Protein AF-A0A433DFW2-F1 (afdb_monomer_lite)

Foldseek 3Di:
DVCCCCVVVVDPDDDDDDPQLVVCVVVVDDLQDWDWTWAADAQWIKIWTHHSNDTPVVPIDIGRDHLQNQLVVQLVVVCVVCVPDPDRDDSVNSSCCCVPQDDDDPDPVVVVVLCVDPVSVVVNDDDDDDDDDDPPPPPPDPVVVVVVVVVVVVVVVVVVVVVVVVLVVVLVVLVVVLVVLVVLVVCVVVDDPVVNCVVCVVVPHNDPVRSVVVNVVSVVVSVVSVCVVVVNDPPPPPPPDDDDDDDDDDDDDDDDDDDDPPPCDDDDDLVLCPDDPVVDDPVSVVVNVVSVVVVVVVVVVVVVVVVVVVVVVVVVD

Secondary structure (DSSP, 8-state):
-HHIIIIIH--S------HHHHHHHHTT--TT--EEEEEE-SS-EEEEEEETTEE-GGG-EEES-SHHHHHHHHHHHHHHH-TT-SSPPPHHHHHHHHHHH----SSHHHHHHHTTSHHHHHHH----PPPP---------HHHHHHHHHHHHHHHHHHHHHHHHHHHHHHHHHHHHHHHHHHHHHHTTTS-HHHHHHHHHHTT-SSHHHHHHHHHHHHHHHHHHHHHHTT--------------PPPP----------------PPPP-GGGSS-GGGS-HHHHHHHHHHHHHHHHHHHHHHHHHHHHHHHHHHT-

Radius of gyration: 42.74 Å; chains: 1; bounding box: 68×65×123 Å

Structure (mmCIF, N/CA/C/O backbone):
data_AF-A0A433DFW2-F1
#
_entry.id   AF-A0A433DFW2-F1
#
loop_
_atom_site.group_PDB
_atom_site.id
_atom_site.type_symbol
_atom_site.label_atom_id
_atom_site.label_alt_id
_atom_site.label_comp_id
_atom_site.label_asym_id
_atom_site.label_entity_id
_atom_site.label_seq_id
_atom_site.pdbx_PDB_ins_code
_atom_site.Cartn_x
_atom_site.Cartn_y
_atom_site.Cartn_z
_atom_site.occupancy
_atom_site.B_iso_or_equiv
_atom_site.auth_seq_id
_atom_site.auth_comp_id
_atom_site.auth_asym_id
_atom_site.auth_atom_id
_atom_site.pdbx_PDB_model_num
ATOM 1 N N . MET A 1 1 ? -5.916 -15.017 -29.186 1.00 90.69 1 MET A N 1
ATOM 2 C CA . MET A 1 1 ? -5.936 -13.571 -29.514 1.00 90.69 1 MET A CA 1
ATOM 3 C C . MET A 1 1 ? -6.057 -13.352 -31.017 1.00 90.69 1 MET A C 1
ATOM 5 O O . MET A 1 1 ? -6.942 -12.610 -31.406 1.00 90.69 1 MET A O 1
ATOM 9 N N . SER A 1 2 ? -5.258 -14.022 -31.857 1.00 95.00 2 SER A N 1
ATOM 10 C CA . SER A 1 2 ? -5.359 -13.908 -33.325 1.00 95.00 2 SER A CA 1
ATOM 11 C C . SER A 1 2 ? -6.737 -14.280 -33.886 1.00 95.00 2 SER A C 1
ATOM 13 O O . SER A 1 2 ? -7.267 -13.534 -34.694 1.00 95.00 2 SER A O 1
ATOM 15 N N . GLU A 1 3 ? -7.338 -15.380 -33.421 1.00 95.69 3 GLU A N 1
ATOM 16 C CA . GLU A 1 3 ? -8.687 -15.825 -33.823 1.00 95.69 3 GLU A CA 1
ATOM 17 C C . GLU A 1 3 ? -9.740 -14.729 -33.621 1.00 95.69 3 GLU A C 1
ATOM 19 O O . GLU A 1 3 ? -10.374 -14.303 -34.577 1.00 95.69 3 GLU A O 1
ATOM 24 N N . LEU A 1 4 ? -9.834 -14.174 -32.406 1.00 96.81 4 LEU A N 1
ATOM 25 C CA . LEU A 1 4 ? -10.743 -13.065 -32.099 1.00 96.81 4 LEU A CA 1
ATOM 26 C C . LEU A 1 4 ? -10.532 -11.858 -33.027 1.00 96.81 4 LEU A C 1
ATOM 28 O O . LEU A 1 4 ? -11.499 -11.221 -33.429 1.00 96.81 4 LEU A O 1
ATOM 32 N N . LEU A 1 5 ? -9.281 -11.531 -33.363 1.00 97.12 5 LEU A N 1
ATOM 33 C CA . LEU A 1 5 ? -8.970 -10.407 -34.248 1.00 97.12 5 LEU A CA 1
ATOM 34 C C . LEU A 1 5 ? -9.428 -10.670 -35.689 1.00 97.12 5 LEU A C 1
ATOM 36 O O . LEU A 1 5 ? -10.034 -9.794 -36.302 1.00 97.12 5 LEU A O 1
ATOM 40 N N . PHE A 1 6 ? -9.171 -11.859 -36.229 1.00 97.69 6 PHE A N 1
ATOM 41 C CA . PHE A 1 6 ? -9.551 -12.191 -37.602 1.00 97.69 6 PHE A CA 1
ATOM 42 C C . PHE A 1 6 ? -11.047 -12.482 -37.748 1.00 97.69 6 PHE A C 1
ATOM 44 O O . PHE A 1 6 ? -11.677 -11.946 -38.650 1.00 97.69 6 PHE A O 1
ATOM 51 N N . GLU A 1 7 ? -11.641 -13.274 -36.859 1.00 96.88 7 GLU A N 1
ATOM 52 C CA . GLU A 1 7 ? -13.052 -13.663 -36.961 1.00 96.88 7 GLU A CA 1
ATOM 53 C C . GLU A 1 7 ? -13.987 -12.599 -36.387 1.00 96.88 7 GLU A C 1
ATOM 55 O O . GLU A 1 7 ? -14.994 -12.253 -37.000 1.00 96.88 7 GLU A O 1
ATOM 60 N N . GLY A 1 8 ? -13.640 -12.042 -35.223 1.00 97.19 8 GLY A N 1
ATOM 61 C CA . GLY A 1 8 ? -14.459 -11.039 -34.546 1.00 97.19 8 GLY A CA 1
ATOM 62 C C . GLY A 1 8 ? -14.333 -9.644 -35.155 1.00 97.19 8 GLY A C 1
ATOM 63 O O . GLY A 1 8 ? -15.330 -8.935 -35.263 1.00 97.19 8 GLY A O 1
ATOM 64 N N . TYR A 1 9 ? -13.124 -9.248 -35.568 1.00 97.00 9 TYR A N 1
ATOM 65 C CA . TYR A 1 9 ? -12.850 -7.893 -36.069 1.00 97.00 9 TYR A CA 1
ATOM 66 C C . TYR A 1 9 ? -12.481 -7.824 -37.557 1.00 97.00 9 TYR A C 1
ATOM 68 O O . TYR A 1 9 ? -12.358 -6.719 -38.081 1.00 97.00 9 TYR A O 1
ATOM 76 N N . SER A 1 10 ? -12.331 -8.958 -38.257 1.00 96.38 10 SER A N 1
ATOM 77 C CA . SER A 1 10 ? -12.030 -8.995 -39.702 1.00 96.38 10 SER A CA 1
ATOM 78 C C . SER A 1 10 ? -10.803 -8.164 -40.107 1.00 96.38 10 SER A C 1
ATOM 80 O O . SER A 1 10 ? -10.795 -7.513 -41.153 1.00 96.38 10 SER A O 1
ATOM 82 N N . VAL A 1 11 ? -9.750 -8.158 -39.279 1.00 97.56 11 VAL A N 1
ATOM 83 C CA . VAL A 1 11 ? -8.516 -7.422 -39.603 1.00 97.56 11 VAL A CA 1
ATOM 84 C C . VAL A 1 11 ? -7.772 -8.064 -40.789 1.00 97.56 11 VAL A C 1
ATOM 86 O O . VAL A 1 11 ? -7.670 -9.286 -40.852 1.00 97.56 11 VAL A O 1
ATOM 89 N N . PRO A 1 12 ? -7.204 -7.276 -41.724 1.00 96.56 12 PRO A N 1
ATOM 90 C CA . PRO A 1 12 ? -6.568 -7.809 -42.935 1.00 96.56 12 PRO A CA 1
ATOM 91 C C . PRO A 1 12 ? -5.209 -8.480 -42.679 1.00 96.56 12 PRO A C 1
ATOM 93 O O . PRO A 1 12 ? -4.830 -9.413 -43.381 1.00 96.56 12 PRO A O 1
ATOM 96 N N . SER A 1 13 ? -4.458 -8.013 -41.681 1.00 96.44 13 SER A N 1
ATOM 97 C CA . SER A 1 13 ? -3.148 -8.558 -41.310 1.00 96.44 13 SER A CA 1
ATOM 98 C C . SER A 1 13 ? -2.801 -8.179 -39.875 1.00 96.44 13 SER A C 1
ATOM 100 O O . SER A 1 13 ? -3.178 -7.094 -39.430 1.00 96.44 13 SER A O 1
ATOM 102 N N . ILE A 1 14 ? -2.034 -9.023 -39.178 1.00 96.56 14 ILE A N 1
ATOM 103 C CA . ILE A 1 14 ? -1.531 -8.732 -37.827 1.00 96.56 14 ILE A CA 1
ATOM 104 C C . ILE A 1 14 ? -0.026 -8.982 -37.751 1.00 96.56 14 ILE A C 1
ATOM 106 O O . ILE A 1 14 ? 0.488 -9.890 -38.404 1.00 96.56 14 ILE A O 1
ATOM 110 N N . ALA A 1 15 ? 0.664 -8.214 -36.911 1.00 95.31 15 ALA A N 1
ATOM 111 C CA . ALA A 1 15 ? 2.064 -8.430 -36.571 1.00 95.31 15 ALA A CA 1
ATOM 112 C C . ALA A 1 15 ? 2.242 -8.349 -35.052 1.00 95.31 15 ALA A C 1
ATOM 114 O O . ALA A 1 15 ? 1.672 -7.476 -34.398 1.00 95.31 15 ALA A O 1
ATOM 115 N N . TYR A 1 16 ? 3.041 -9.261 -34.502 1.00 95.25 16 TYR A N 1
ATOM 116 C CA . TYR A 1 16 ? 3.439 -9.251 -33.098 1.00 95.25 16 TYR A CA 1
ATOM 117 C C . TYR A 1 16 ? 4.883 -8.797 -32.982 1.00 95.25 16 TYR A C 1
ATOM 119 O O . TYR A 1 16 ? 5.721 -9.144 -33.814 1.00 95.25 16 TYR A O 1
ATOM 127 N N . GLY A 1 17 ? 5.188 -8.075 -31.915 1.00 92.25 17 GLY A N 1
ATOM 128 C CA . GLY A 1 17 ? 6.560 -7.748 -31.587 1.00 92.25 17 GLY A CA 1
ATOM 129 C C . GLY A 1 17 ? 6.730 -7.486 -30.106 1.00 92.25 17 GLY A C 1
ATOM 130 O O . GLY A 1 17 ? 5.761 -7.331 -29.363 1.00 92.25 17 GLY A O 1
ATOM 131 N N . ILE A 1 18 ? 7.989 -7.495 -29.694 1.00 92.44 18 ILE A N 1
ATOM 132 C CA . ILE A 1 18 ? 8.389 -7.272 -28.312 1.00 92.44 18 ILE A CA 1
ATOM 133 C C . ILE A 1 18 ? 8.631 -5.773 -28.156 1.00 92.44 18 ILE A C 1
ATOM 135 O O . ILE A 1 18 ? 9.481 -5.200 -28.838 1.00 92.44 18 ILE A O 1
ATOM 139 N N . ASP A 1 19 ? 7.890 -5.157 -27.244 1.00 93.31 19 ASP A N 1
ATOM 140 C CA . ASP A 1 19 ? 7.969 -3.738 -26.889 1.00 93.31 19 ASP A CA 1
ATOM 141 C C . ASP A 1 19 ? 9.406 -3.263 -26.626 1.00 93.31 19 ASP A C 1
ATOM 143 O O . ASP A 1 19 ? 9.836 -2.248 -27.167 1.00 93.31 19 ASP A O 1
ATOM 147 N N . ALA A 1 20 ? 10.182 -4.038 -25.872 1.00 91.56 20 ALA A N 1
ATOM 148 C CA . ALA A 1 20 ? 11.566 -3.734 -25.540 1.00 91.56 20 ALA A CA 1
ATOM 149 C C . ALA A 1 20 ? 12.483 -3.689 -26.775 1.00 91.56 20 ALA A C 1
ATOM 151 O O . ALA A 1 20 ? 13.374 -2.844 -26.847 1.00 91.56 20 ALA A O 1
ATOM 152 N N . LEU A 1 21 ? 12.251 -4.560 -27.765 1.00 90.19 21 LEU A N 1
ATOM 153 C CA . LEU A 1 21 ? 13.005 -4.531 -29.021 1.00 90.19 21 LEU A CA 1
ATOM 154 C C . LEU A 1 21 ? 12.614 -3.308 -29.852 1.00 90.19 21 LEU A C 1
ATOM 156 O O . LEU A 1 21 ? 13.486 -2.634 -30.387 1.00 90.19 21 LEU A O 1
ATOM 160 N N . PHE A 1 22 ? 11.327 -2.962 -29.908 1.00 92.00 22 PHE A N 1
ATOM 161 C CA . PHE A 1 22 ? 10.898 -1.730 -30.571 1.00 92.00 22 PHE A CA 1
ATOM 162 C C . PHE A 1 22 ? 11.456 -0.479 -29.893 1.00 92.00 22 PHE A C 1
ATOM 164 O O . PHE A 1 22 ? 11.887 0.434 -30.590 1.00 92.00 22 PHE A O 1
ATOM 171 N N . SER A 1 23 ? 11.517 -0.448 -28.560 1.00 92.00 23 SER A N 1
ATOM 172 C CA . SER A 1 23 ? 12.130 0.656 -27.817 1.00 92.00 23 SER A CA 1
ATOM 173 C C . SER A 1 23 ? 13.623 0.794 -28.117 1.00 92.00 23 SER A C 1
ATOM 175 O O . SER A 1 23 ? 14.116 1.915 -28.177 1.00 92.00 23 SER A O 1
ATOM 177 N N . PHE A 1 24 ? 14.339 -0.314 -28.329 1.00 90.94 24 PHE A N 1
ATOM 178 C CA . PHE A 1 24 ? 15.749 -0.278 -28.715 1.00 90.94 24 PHE A CA 1
ATOM 179 C C . PHE A 1 24 ? 15.950 0.427 -30.060 1.00 90.94 24 PHE A C 1
ATOM 181 O O . PHE A 1 24 ? 16.731 1.372 -30.143 1.00 90.94 24 PHE A O 1
ATOM 188 N N . TYR A 1 25 ? 15.185 0.047 -31.087 1.00 89.75 25 TYR A N 1
ATOM 189 C CA . TYR A 1 25 ? 15.242 0.731 -32.385 1.00 89.75 25 TYR A CA 1
ATOM 190 C C . TYR A 1 25 ? 14.700 2.163 -32.320 1.00 89.75 25 TYR A C 1
ATOM 192 O O . TYR A 1 25 ? 15.241 3.058 -32.965 1.00 89.75 25 TYR A O 1
ATOM 200 N N . GLY A 1 26 ? 13.665 2.407 -31.510 1.00 90.81 26 GLY A N 1
ATOM 201 C CA . GLY A 1 26 ? 13.100 3.739 -31.282 1.00 90.81 26 GLY A CA 1
ATOM 202 C C . GLY A 1 26 ? 14.092 4.722 -30.653 1.00 90.81 26 GLY A C 1
ATOM 203 O O . GLY A 1 26 ? 14.000 5.919 -30.908 1.00 90.81 26 GLY A O 1
ATOM 204 N N . ASN A 1 27 ? 15.081 4.220 -29.908 1.00 90.06 27 ASN A N 1
ATOM 205 C CA . ASN A 1 27 ? 16.173 5.016 -29.342 1.00 90.06 27 ASN A CA 1
ATOM 206 C C . ASN A 1 27 ? 17.302 5.322 -30.350 1.00 90.06 27 ASN A C 1
ATOM 208 O O . ASN A 1 27 ? 18.313 5.909 -29.969 1.00 90.06 27 ASN A O 1
ATOM 212 N N . GLY A 1 28 ? 17.144 4.956 -31.627 1.00 85.25 28 GLY A N 1
ATOM 213 C CA . GLY A 1 28 ? 18.086 5.287 -32.700 1.00 85.25 28 GLY A CA 1
ATOM 214 C C . GLY A 1 28 ? 19.211 4.273 -32.914 1.00 85.25 28 GLY A C 1
ATOM 215 O O . GLY A 1 28 ? 20.135 4.559 -33.671 1.00 85.25 28 GLY A O 1
ATOM 216 N N . HIS A 1 29 ? 19.145 3.098 -32.282 1.00 84.12 29 HIS A N 1
ATOM 217 C CA . HIS A 1 29 ? 20.099 2.020 -32.539 1.00 84.12 29 HIS A CA 1
ATOM 218 C C . HIS A 1 29 ? 19.856 1.372 -33.904 1.00 84.12 29 HIS A C 1
ATOM 220 O O . HIS A 1 29 ? 18.715 1.130 -34.309 1.00 84.12 29 HIS A O 1
ATOM 226 N N . SER A 1 30 ? 20.945 1.086 -34.614 1.00 77.12 30 SER A N 1
ATOM 227 C CA . SER A 1 30 ? 20.912 0.4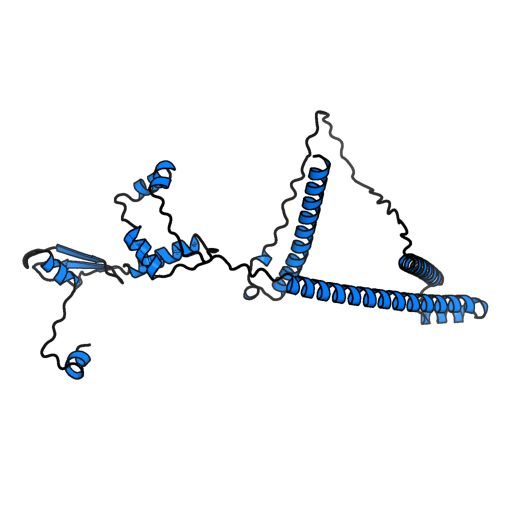36 -35.921 1.00 77.12 30 SER A CA 1
ATOM 228 C C . SER A 1 30 ? 20.775 -1.085 -35.788 1.00 77.12 30 SER A C 1
ATOM 230 O O . SER A 1 30 ? 20.965 -1.662 -34.716 1.00 77.12 30 SER A O 1
ATOM 232 N N . LEU A 1 31 ? 20.445 -1.766 -36.891 1.00 72.75 31 LEU A N 1
ATOM 233 C CA . LEU A 1 31 ? 20.413 -3.233 -36.919 1.00 72.75 31 LEU A CA 1
ATOM 234 C C . LEU A 1 31 ? 21.801 -3.873 -36.779 1.00 72.75 31 LEU A C 1
ATOM 236 O O . LEU A 1 31 ? 21.875 -5.074 -36.570 1.00 72.75 31 LEU A O 1
ATOM 240 N N . ASP A 1 32 ? 22.889 -3.119 -36.872 1.00 77.19 32 ASP A N 1
ATOM 241 C CA . ASP A 1 32 ? 24.232 -3.681 -36.722 1.00 77.19 32 ASP A CA 1
ATOM 242 C C . ASP A 1 32 ? 24.741 -3.567 -35.275 1.00 77.19 32 ASP A C 1
ATOM 244 O O . ASP A 1 32 ? 25.705 -4.233 -34.891 1.00 77.19 32 ASP A O 1
ATOM 248 N N . ASP A 1 33 ? 24.047 -2.786 -34.441 1.00 78.69 33 ASP A N 1
ATOM 249 C CA . ASP A 1 33 ? 24.423 -2.557 -33.053 1.00 78.69 33 ASP A CA 1
ATOM 250 C C . ASP A 1 33 ? 24.071 -3.759 -32.163 1.00 78.69 33 ASP A C 1
ATOM 252 O O . ASP A 1 33 ? 22.975 -4.333 -32.202 1.00 78.69 33 ASP A O 1
ATOM 256 N N . GLY A 1 34 ? 25.031 -4.137 -31.319 1.00 87.31 34 GLY A N 1
ATOM 257 C CA . GLY A 1 34 ? 24.823 -5.049 -30.200 1.00 87.31 34 GLY A CA 1
ATOM 258 C C . GLY A 1 34 ? 24.555 -4.276 -28.909 1.00 87.31 34 GLY A C 1
ATOM 259 O O . GLY A 1 34 ? 25.060 -3.172 -28.716 1.00 87.31 34 GLY A O 1
ATOM 260 N N . GLY A 1 35 ? 23.785 -4.861 -27.995 1.00 90.19 35 GLY A N 1
ATOM 261 C CA . GLY A 1 35 ? 23.467 -4.220 -26.723 1.00 90.19 35 GLY A CA 1
ATOM 262 C C . GLY A 1 35 ? 22.719 -5.128 -25.758 1.00 90.19 35 GLY A C 1
ATOM 263 O O . GLY A 1 35 ? 22.408 -6.274 -26.066 1.00 90.19 35 GLY A O 1
ATOM 264 N N . ILE A 1 36 ? 22.422 -4.617 -24.567 1.00 92.69 36 ILE A N 1
ATOM 265 C CA . ILE A 1 36 ? 21.549 -5.284 -23.597 1.00 92.69 36 ILE A CA 1
ATOM 266 C C . ILE A 1 36 ? 20.432 -4.310 -23.247 1.00 92.69 36 ILE A C 1
ATOM 268 O O . ILE A 1 36 ? 20.688 -3.226 -22.731 1.00 92.69 36 ILE A O 1
ATOM 272 N N . VAL A 1 37 ? 19.192 -4.707 -23.512 1.00 93.88 37 VAL A N 1
ATOM 273 C CA . VAL A 1 37 ? 18.004 -3.928 -23.165 1.00 93.88 37 VAL A CA 1
ATOM 274 C C . VAL A 1 37 ? 17.487 -4.387 -21.818 1.00 93.88 37 VAL A C 1
ATOM 276 O O . VAL A 1 37 ? 17.213 -5.569 -21.619 1.00 93.88 37 VAL A O 1
ATOM 279 N N . ILE A 1 38 ? 17.317 -3.444 -20.898 1.00 95.62 38 ILE A N 1
ATOM 280 C CA . ILE A 1 38 ? 16.674 -3.679 -19.609 1.00 95.62 38 ILE A CA 1
ATOM 281 C C . ILE A 1 38 ? 15.314 -2.985 -19.653 1.00 95.62 38 ILE A C 1
ATOM 283 O O . ILE A 1 38 ? 15.225 -1.767 -19.535 1.00 95.62 38 ILE A O 1
ATOM 287 N N . SER A 1 39 ? 14.254 -3.765 -19.851 1.00 95.44 39 SER A N 1
ATOM 288 C CA . SER A 1 39 ? 12.874 -3.279 -19.863 1.00 95.44 39 SER A CA 1
ATOM 289 C C . SER A 1 39 ? 12.231 -3.520 -18.501 1.00 95.44 39 SER A C 1
ATOM 291 O O . SER A 1 39 ? 11.861 -4.649 -18.166 1.00 95.44 39 SER A O 1
ATOM 293 N N . ALA A 1 40 ? 12.131 -2.464 -17.694 1.00 95.31 40 ALA A N 1
ATOM 294 C CA . ALA A 1 40 ? 11.456 -2.485 -16.400 1.00 95.31 40 ALA A CA 1
ATOM 295 C C . ALA A 1 40 ? 9.954 -2.228 -16.586 1.00 95.31 40 ALA A C 1
ATOM 297 O O . ALA A 1 40 ? 9.509 -1.088 -16.698 1.00 95.31 40 ALA A O 1
ATOM 298 N N . GLY A 1 41 ? 9.172 -3.307 -16.646 1.00 94.38 41 GLY A N 1
ATOM 299 C CA . GLY A 1 41 ? 7.726 -3.245 -16.836 1.00 94.38 41 GLY A CA 1
ATOM 300 C C . GLY A 1 41 ? 6.932 -3.170 -15.530 1.00 94.38 41 GLY A C 1
ATOM 301 O O . GLY A 1 41 ? 7.462 -3.243 -14.418 1.00 94.38 41 GLY A O 1
ATOM 302 N N . HIS A 1 42 ? 5.606 -3.093 -15.666 1.00 94.81 42 HIS A N 1
ATOM 303 C CA . HIS A 1 42 ? 4.702 -3.077 -14.514 1.00 94.81 42 HIS A CA 1
ATOM 304 C C . HIS A 1 42 ? 4.740 -4.399 -13.729 1.00 94.81 42 HIS A C 1
ATOM 306 O O . HIS A 1 42 ? 4.828 -4.384 -12.510 1.00 94.81 42 HIS A O 1
ATOM 312 N N . THR A 1 43 ? 4.741 -5.551 -14.404 1.00 95.25 43 THR A N 1
ATOM 313 C CA . THR A 1 43 ? 4.660 -6.866 -13.737 1.00 95.25 43 THR A CA 1
ATOM 314 C C . THR A 1 43 ? 6.009 -7.544 -13.508 1.00 95.25 43 THR A C 1
ATOM 316 O O . THR A 1 43 ? 6.119 -8.422 -12.653 1.00 95.25 43 THR A O 1
ATOM 319 N N . ALA A 1 44 ? 7.000 -7.235 -14.345 1.00 95.94 44 ALA A N 1
ATOM 320 C CA . ALA A 1 44 ? 8.305 -7.885 -14.369 1.00 95.94 44 ALA A CA 1
ATOM 321 C C . ALA A 1 44 ? 9.320 -7.026 -15.127 1.00 95.94 44 ALA A C 1
ATOM 323 O O . ALA A 1 44 ? 8.949 -6.237 -15.997 1.00 95.94 44 ALA A O 1
ATOM 324 N N . THR A 1 45 ? 10.597 -7.259 -14.844 1.00 97.25 45 THR A N 1
ATOM 325 C CA . THR A 1 45 ? 11.720 -6.633 -15.541 1.00 97.25 45 THR A CA 1
ATOM 326 C C . THR A 1 45 ? 12.397 -7.666 -16.434 1.00 97.25 45 THR A C 1
ATOM 328 O O . THR A 1 45 ? 12.721 -8.765 -15.982 1.00 97.25 45 THR A O 1
ATOM 331 N N . HIS A 1 46 ? 12.603 -7.334 -17.704 1.00 96.31 46 HIS A N 1
ATOM 332 C CA . HIS A 1 46 ? 13.217 -8.212 -18.697 1.00 96.31 46 HIS A CA 1
ATOM 333 C C . HIS A 1 46 ? 14.589 -7.674 -19.090 1.00 96.31 46 HIS A C 1
ATOM 335 O O . HIS A 1 46 ? 14.737 -6.489 -19.373 1.00 96.31 46 HIS A O 1
ATOM 341 N N . VAL A 1 47 ? 15.582 -8.554 -19.124 1.00 96.31 47 VAL A N 1
ATOM 342 C CA . VAL A 1 47 ? 16.932 -8.277 -19.611 1.00 96.31 47 VAL A CA 1
ATOM 343 C C . VAL A 1 47 ? 17.113 -9.058 -20.904 1.00 96.31 47 VAL A C 1
ATOM 345 O O . VAL A 1 47 ? 17.077 -10.289 -20.898 1.00 96.31 47 VAL A O 1
ATOM 348 N N . LEU A 1 48 ? 17.260 -8.340 -22.012 1.00 94.94 48 LEU A N 1
ATOM 349 C CA . LEU A 1 48 ? 17.261 -8.875 -23.367 1.00 94.94 48 LEU A CA 1
ATOM 350 C C . LEU A 1 48 ? 18.581 -8.510 -24.057 1.00 94.94 48 LEU A C 1
ATOM 352 O O . LEU A 1 48 ? 18.769 -7.348 -24.420 1.00 94.94 48 LEU A O 1
ATOM 356 N N . PRO A 1 49 ? 19.505 -9.464 -24.245 1.00 94.50 49 PRO A N 1
ATOM 357 C CA . PRO A 1 49 ? 20.675 -9.233 -25.077 1.00 94.50 49 PRO A CA 1
ATOM 358 C C . PRO A 1 49 ? 20.270 -9.151 -26.554 1.00 94.50 49 PRO A C 1
ATOM 360 O O . PRO A 1 49 ? 19.455 -9.936 -27.042 1.00 94.50 49 PRO A O 1
ATOM 363 N N . ILE A 1 50 ? 20.853 -8.196 -27.268 1.00 92.25 50 ILE A N 1
ATOM 364 C CA . ILE A 1 50 ? 20.682 -7.956 -28.699 1.00 92.25 50 ILE A CA 1
ATOM 365 C C . ILE A 1 50 ? 22.048 -8.094 -29.358 1.00 92.25 50 ILE A C 1
ATOM 367 O O . ILE A 1 50 ? 23.037 -7.528 -28.891 1.00 92.25 50 ILE A O 1
ATOM 371 N N . PHE A 1 51 ? 22.100 -8.847 -30.450 1.00 89.94 51 PHE A N 1
ATOM 372 C CA . PHE A 1 51 ? 23.309 -9.032 -31.239 1.00 89.94 51 PHE A CA 1
ATOM 373 C C . PHE A 1 51 ? 22.962 -9.031 -32.727 1.00 89.94 51 PHE A C 1
ATOM 375 O O . PHE A 1 51 ? 22.053 -9.751 -33.144 1.00 89.94 51 PHE A O 1
ATOM 382 N N . GLY A 1 52 ? 23.661 -8.208 -33.519 1.00 85.81 52 GLY A N 1
ATOM 383 C CA . GLY A 1 52 ? 23.415 -8.071 -34.960 1.00 85.81 52 GLY A CA 1
ATOM 384 C C . GLY A 1 52 ? 21.955 -7.739 -35.282 1.00 85.81 52 GLY A C 1
ATOM 385 O O . GLY A 1 52 ? 21.355 -8.377 -36.150 1.00 85.81 52 GLY A O 1
ATOM 386 N N . GLY A 1 53 ? 21.345 -6.845 -34.491 1.00 79.69 53 GLY A N 1
ATOM 387 C CA . GLY A 1 53 ? 19.976 -6.388 -34.737 1.00 79.69 53 GLY A CA 1
ATOM 388 C C . GLY A 1 53 ? 18.931 -7.479 -34.569 1.00 79.69 53 GLY A C 1
ATOM 389 O O . GLY A 1 53 ? 17.867 -7.420 -35.180 1.00 79.69 53 GLY A O 1
ATOM 390 N N . ARG A 1 54 ? 19.225 -8.504 -33.771 1.00 85.88 54 ARG A N 1
ATOM 391 C CA . ARG A 1 54 ? 18.257 -9.515 -33.356 1.00 85.88 54 ARG A CA 1
ATOM 392 C C . ARG A 1 54 ? 18.361 -9.723 -31.854 1.00 85.88 54 ARG A C 1
ATOM 394 O O . ARG A 1 54 ? 19.454 -9.809 -31.298 1.00 85.88 54 ARG A O 1
ATOM 401 N N . GLY A 1 55 ? 17.211 -9.812 -31.193 1.00 89.06 55 GLY A N 1
ATOM 402 C CA . GLY A 1 55 ? 17.153 -10.189 -29.785 1.00 89.06 55 GLY A CA 1
ATOM 403 C C . GLY A 1 55 ? 17.519 -11.662 -29.611 1.00 89.06 55 GLY A C 1
ATOM 404 O O . GLY A 1 55 ? 16.871 -12.532 -30.194 1.00 89.06 55 GLY A O 1
ATOM 405 N N . VAL A 1 56 ? 18.528 -11.954 -28.792 1.00 93.12 56 VAL A N 1
ATOM 406 C CA . VAL A 1 56 ? 18.923 -13.320 -28.426 1.00 93.12 56 VAL A CA 1
ATOM 407 C C . VAL A 1 56 ? 18.025 -13.785 -27.279 1.00 93.12 56 VAL A C 1
ATOM 409 O O . VAL A 1 56 ? 18.386 -13.735 -26.103 1.00 93.12 56 VAL A O 1
ATOM 412 N N . LEU A 1 57 ? 16.806 -14.207 -27.627 1.00 91.88 57 LEU A N 1
ATOM 413 C CA . LEU A 1 57 ? 15.766 -14.558 -26.651 1.00 91.88 57 LEU A CA 1
ATOM 414 C C . LEU A 1 57 ? 16.130 -15.774 -25.787 1.00 91.88 57 LEU A C 1
ATOM 416 O O . LEU A 1 57 ? 15.670 -15.874 -24.656 1.00 91.88 57 LEU A O 1
ATOM 420 N N . GLU A 1 58 ? 16.996 -16.662 -26.278 1.00 94.19 58 GLU A N 1
ATOM 421 C CA . GLU A 1 58 ? 17.491 -17.822 -25.522 1.00 94.19 58 GLU A CA 1
ATOM 422 C C . GLU A 1 58 ? 18.273 -17.421 -24.263 1.00 94.19 58 GLU A C 1
ATOM 424 O O . GLU A 1 58 ? 18.270 -18.143 -23.268 1.00 94.19 58 GLU A O 1
ATOM 429 N N . GLN A 1 59 ? 18.924 -16.255 -24.291 1.00 94.56 59 GLN A N 1
ATOM 430 C CA . GLN A 1 59 ? 19.698 -15.714 -23.170 1.00 94.56 59 GLN A CA 1
ATOM 431 C C . GLN A 1 59 ? 18.946 -14.615 -22.410 1.00 94.56 59 GLN A C 1
ATOM 433 O O . GLN A 1 59 ? 19.502 -13.989 -21.503 1.00 94.56 59 GLN A O 1
ATOM 438 N N . ALA A 1 60 ? 17.680 -14.379 -22.758 1.00 95.12 60 ALA A N 1
ATOM 439 C CA . ALA A 1 60 ? 16.838 -13.433 -22.054 1.00 95.12 60 ALA A CA 1
ATOM 440 C C . ALA A 1 60 ? 16.648 -13.859 -20.597 1.00 95.12 60 ALA A C 1
ATOM 442 O O . ALA A 1 60 ? 16.381 -15.024 -20.291 1.00 95.12 60 ALA A O 1
ATOM 443 N N . LYS A 1 61 ? 16.724 -12.893 -19.681 1.00 96.75 61 LYS A N 1
ATOM 444 C CA . LYS A 1 61 ? 16.402 -13.118 -18.272 1.00 96.75 61 LYS A CA 1
ATOM 445 C C . LYS A 1 61 ? 15.182 -12.318 -17.870 1.00 96.75 61 LYS A C 1
ATOM 447 O O . LYS A 1 61 ? 15.059 -11.138 -18.182 1.00 96.75 61 LYS A O 1
ATOM 452 N N . ARG A 1 62 ? 14.297 -12.967 -17.121 1.00 95.62 62 ARG A N 1
ATOM 453 C CA . ARG A 1 62 ? 13.140 -12.334 -16.494 1.00 95.62 62 ARG A CA 1
ATOM 454 C C . ARG A 1 62 ? 13.366 -12.250 -14.995 1.00 95.62 62 ARG A C 1
ATOM 456 O O . ARG A 1 62 ? 13.589 -13.261 -14.335 1.00 95.62 62 ARG A O 1
ATOM 463 N N . ILE A 1 63 ? 13.242 -11.045 -14.464 1.00 97.19 63 ILE A N 1
ATOM 464 C CA . ILE A 1 63 ? 13.214 -10.766 -13.036 1.00 97.19 63 ILE A CA 1
ATOM 465 C C . ILE A 1 63 ? 11.747 -10.568 -12.654 1.00 97.19 63 ILE A C 1
ATOM 467 O O . ILE A 1 63 ? 11.060 -9.707 -13.205 1.00 97.19 63 ILE A O 1
ATOM 471 N N . SER A 1 64 ? 11.256 -11.373 -11.710 1.00 95.88 64 SER A N 1
ATOM 472 C CA . SER A 1 64 ? 9.874 -11.320 -11.197 1.00 95.88 64 SER A CA 1
ATOM 473 C C . SER A 1 64 ? 9.647 -10.131 -10.252 1.00 95.88 64 SER A C 1
ATOM 475 O O . SER A 1 64 ? 9.105 -10.288 -9.161 1.00 95.88 64 SER A O 1
ATOM 477 N N . TYR A 1 65 ? 10.104 -8.951 -10.656 1.00 96.69 65 TYR A N 1
ATOM 478 C CA . TYR A 1 65 ? 9.942 -7.700 -9.935 1.00 96.69 65 TYR A CA 1
ATOM 479 C C . TYR A 1 65 ? 9.681 -6.573 -10.934 1.00 96.69 65 TYR A C 1
ATOM 481 O O . TYR A 1 65 ? 10.364 -6.469 -11.957 1.00 96.69 65 TYR A O 1
ATOM 489 N N . GLY A 1 66 ? 8.689 -5.746 -10.638 1.00 95.81 66 GLY A N 1
ATOM 490 C CA . GLY A 1 66 ? 8.273 -4.598 -11.430 1.00 95.81 66 GLY A CA 1
ATOM 491 C C . GLY A 1 66 ? 7.483 -3.607 -10.576 1.00 95.81 66 GLY A C 1
ATOM 492 O O . GLY A 1 66 ? 7.513 -3.655 -9.342 1.00 95.81 66 GLY A O 1
ATOM 493 N N . GLY A 1 67 ? 6.758 -2.709 -11.239 1.00 95.75 67 GLY A N 1
ATOM 494 C CA . GLY A 1 67 ? 5.934 -1.686 -10.589 1.00 95.75 67 GLY A CA 1
ATOM 495 C C . GLY A 1 67 ? 4.873 -2.230 -9.623 1.00 95.75 67 GLY A C 1
ATOM 496 O O . GLY A 1 67 ? 4.687 -1.653 -8.551 1.00 95.75 67 GLY A O 1
ATOM 497 N N . THR A 1 68 ? 4.212 -3.349 -9.943 1.00 96.31 68 THR A N 1
ATOM 498 C CA . THR A 1 68 ? 3.199 -3.962 -9.065 1.00 96.31 68 THR A CA 1
ATOM 499 C C . THR A 1 68 ? 3.821 -4.397 -7.741 1.00 96.31 68 THR A C 1
ATOM 501 O O . THR A 1 68 ? 3.327 -4.037 -6.678 1.00 96.31 68 THR A O 1
ATOM 504 N N . GLN A 1 69 ? 4.952 -5.111 -7.787 1.00 97.06 69 GLN A N 1
ATOM 505 C CA . GLN A 1 69 ? 5.619 -5.596 -6.577 1.00 97.06 69 GLN A CA 1
ATOM 506 C C . GLN A 1 69 ? 6.171 -4.441 -5.735 1.00 97.06 69 GLN A C 1
ATOM 508 O O . GLN A 1 69 ? 6.066 -4.488 -4.511 1.00 97.06 69 GLN A O 1
ATOM 513 N N . ALA A 1 70 ? 6.704 -3.390 -6.368 1.00 96.31 70 ALA A N 1
ATOM 514 C CA . ALA A 1 70 ? 7.154 -2.186 -5.669 1.00 96.31 70 ALA A CA 1
ATOM 515 C C . ALA A 1 70 ? 5.994 -1.456 -4.966 1.00 96.31 70 ALA A C 1
ATOM 517 O O . ALA A 1 70 ? 6.115 -1.059 -3.806 1.00 96.31 70 ALA A O 1
ATOM 518 N N . THR A 1 71 ? 4.851 -1.341 -5.643 1.00 97.25 71 THR A N 1
ATOM 519 C CA . THR A 1 71 ? 3.625 -0.741 -5.100 1.00 97.25 71 THR A CA 1
ATOM 520 C C . THR A 1 71 ? 3.087 -1.540 -3.914 1.00 97.25 71 THR A C 1
ATOM 522 O O . THR A 1 71 ? 2.806 -0.976 -2.856 1.00 97.25 71 THR A O 1
ATOM 525 N N . ASP A 1 72 ? 2.986 -2.863 -4.056 1.00 96.81 72 ASP A N 1
ATOM 526 C CA . ASP A 1 72 ? 2.519 -3.750 -2.989 1.00 96.81 72 ASP A CA 1
ATOM 527 C C . ASP A 1 72 ? 3.453 -3.719 -1.780 1.00 96.81 72 ASP A C 1
ATOM 529 O O . ASP A 1 72 ? 3.006 -3.771 -0.631 1.00 96.81 72 ASP A O 1
ATOM 533 N N . TYR A 1 73 ? 4.760 -3.628 -2.028 1.00 97.12 73 TYR A N 1
ATOM 534 C CA . TYR A 1 73 ? 5.751 -3.495 -0.973 1.00 97.12 73 TYR A CA 1
ATOM 535 C C . TYR A 1 73 ? 5.578 -2.176 -0.213 1.00 97.12 73 TYR A C 1
ATOM 537 O O . TYR A 1 73 ? 5.488 -2.194 1.015 1.00 97.12 73 TYR A O 1
ATOM 545 N N . MET A 1 74 ? 5.419 -1.054 -0.922 1.00 95.88 74 MET A N 1
ATOM 546 C CA . MET A 1 74 ? 5.128 0.248 -0.312 1.00 95.88 74 MET A CA 1
ATOM 547 C C . MET A 1 74 ? 3.846 0.214 0.529 1.00 95.88 74 MET A C 1
ATOM 549 O O . MET A 1 74 ? 3.827 0.675 1.671 1.00 95.88 74 MET A O 1
ATOM 553 N N . LEU A 1 75 ? 2.778 -0.385 -0.003 1.00 95.75 75 LEU A N 1
ATOM 554 C CA . LEU A 1 75 ? 1.508 -0.520 0.704 1.00 95.75 75 LEU A CA 1
ATOM 555 C C . LEU A 1 75 ? 1.664 -1.304 2.015 1.00 95.75 75 LEU A C 1
ATOM 557 O O . LEU A 1 75 ? 1.185 -0.858 3.060 1.00 95.75 75 LEU A O 1
ATOM 561 N N . LYS A 1 76 ? 2.372 -2.440 1.977 1.00 95.94 76 LYS A N 1
ATOM 562 C CA . LYS A 1 76 ? 2.650 -3.260 3.166 1.00 95.94 76 LYS A CA 1
ATOM 563 C C . LYS A 1 76 ? 3.489 -2.506 4.194 1.00 95.94 76 LYS A C 1
ATOM 565 O O . LYS A 1 76 ? 3.160 -2.549 5.377 1.00 95.94 76 LYS A O 1
ATOM 570 N N . LEU A 1 77 ? 4.530 -1.790 3.764 1.00 95.75 77 LEU A N 1
ATOM 571 C CA . LEU A 1 77 ? 5.367 -0.991 4.663 1.00 95.75 77 LEU A CA 1
ATOM 572 C C . LEU A 1 77 ? 4.549 0.066 5.412 1.00 95.75 77 LEU A C 1
ATOM 574 O O . LEU A 1 77 ? 4.692 0.203 6.625 1.00 95.75 77 LEU A O 1
ATOM 578 N N . MET A 1 78 ? 3.652 0.771 4.719 1.00 93.38 78 MET A N 1
ATOM 579 C CA . MET A 1 78 ? 2.812 1.795 5.347 1.00 93.38 78 MET A CA 1
ATOM 580 C C . MET A 1 78 ? 1.808 1.202 6.341 1.00 93.38 78 MET A C 1
ATOM 582 O O . MET A 1 78 ? 1.638 1.745 7.432 1.00 93.38 78 MET A O 1
ATOM 586 N N . GLN A 1 79 ? 1.188 0.067 6.008 1.00 92.94 79 GLN A N 1
ATOM 587 C CA . GLN A 1 79 ? 0.263 -0.633 6.909 1.00 92.94 79 GLN A CA 1
ATOM 588 C C . GLN A 1 79 ? 0.961 -1.155 8.172 1.00 92.94 79 GLN A C 1
ATOM 590 O O . GLN A 1 79 ? 0.395 -1.079 9.260 1.00 92.94 79 GLN A O 1
ATOM 595 N N . LEU A 1 80 ? 2.194 -1.654 8.038 1.00 95.12 80 LEU A N 1
ATOM 596 C CA . LEU A 1 80 ? 2.998 -2.113 9.172 1.00 95.12 80 LEU A CA 1
ATOM 597 C C . LEU A 1 80 ? 3.495 -0.949 10.037 1.00 95.12 80 LEU A C 1
ATOM 599 O O . LEU A 1 80 ? 3.536 -1.075 11.258 1.00 95.12 80 LEU A O 1
ATOM 603 N N . LYS A 1 81 ? 3.845 0.188 9.424 1.00 94.56 81 LYS A N 1
ATOM 604 C CA . LYS A 1 81 ? 4.298 1.388 10.140 1.00 94.56 81 LYS A CA 1
ATOM 605 C C . LYS A 1 81 ? 3.166 2.057 10.929 1.00 94.56 81 LYS A C 1
ATOM 607 O O . LYS A 1 81 ? 3.410 2.545 12.030 1.00 94.56 81 LYS A O 1
ATOM 612 N N . TYR A 1 82 ? 1.943 2.069 10.392 1.00 93.06 82 TYR A N 1
ATOM 613 C CA . TYR A 1 82 ? 0.787 2.738 11.001 1.00 93.06 82 TYR A CA 1
ATOM 614 C C . TYR A 1 82 ? -0.451 1.821 11.092 1.00 93.06 82 TYR A C 1
ATOM 616 O O . TYR A 1 82 ? -1.433 2.026 10.375 1.00 93.06 82 TYR A O 1
ATOM 624 N N . PRO A 1 83 ? -0.460 0.827 12.000 1.00 92.31 83 PRO A N 1
ATOM 625 C CA . PRO A 1 83 ? -1.539 -0.164 12.082 1.00 92.31 83 PRO A CA 1
ATOM 626 C C . PRO A 1 83 ? -2.883 0.405 12.566 1.00 92.31 83 PRO A C 1
ATOM 628 O O . PRO A 1 83 ? -3.937 -0.123 12.219 1.00 92.31 83 PRO A O 1
ATOM 631 N N . THR A 1 84 ? -2.869 1.474 13.366 1.00 91.12 84 THR A N 1
ATOM 632 C CA . THR A 1 84 ? -4.070 2.108 13.945 1.00 91.12 84 THR A CA 1
ATOM 633 C C . THR A 1 84 ? -4.582 3.297 13.131 1.00 91.12 84 THR A C 1
ATOM 635 O O . THR A 1 84 ? -5.471 4.020 13.584 1.00 91.12 84 THR A O 1
ATOM 638 N N . PHE A 1 85 ? -4.019 3.535 11.946 1.00 89.25 85 PHE A N 1
ATOM 639 C CA . PHE A 1 85 ? -4.401 4.669 11.117 1.00 89.25 85 PHE A CA 1
ATOM 640 C C . PHE A 1 85 ? -5.854 4.511 10.620 1.00 89.25 85 PHE A C 1
ATOM 642 O O . PHE A 1 85 ? -6.204 3.447 10.102 1.00 89.25 85 PHE A O 1
ATOM 649 N N . PRO A 1 86 ? -6.720 5.534 10.776 1.00 86.19 86 PRO A N 1
ATOM 650 C CA . PRO A 1 86 ? -8.165 5.394 10.569 1.00 86.19 86 PRO A CA 1
ATOM 651 C C . PRO A 1 86 ? -8.553 5.086 9.117 1.00 86.19 86 PRO A C 1
ATOM 653 O O . PRO A 1 86 ? -9.543 4.395 8.881 1.00 86.19 86 PRO A O 1
ATOM 656 N N . THR A 1 87 ? -7.769 5.559 8.144 1.00 87.50 87 THR A N 1
ATOM 657 C CA . THR A 1 87 ? -8.062 5.411 6.712 1.00 87.50 87 THR A CA 1
ATOM 658 C C . THR A 1 87 ? -7.045 4.495 6.051 1.00 87.50 87 THR A C 1
ATOM 660 O O . THR A 1 87 ? -5.874 4.837 5.950 1.00 87.50 87 THR A O 1
ATOM 663 N N . LYS A 1 88 ? -7.464 3.339 5.532 1.00 87.56 88 LYS A N 1
ATOM 664 C CA . LYS A 1 88 ? -6.535 2.448 4.821 1.00 87.56 88 LYS A CA 1
ATOM 665 C C . LYS A 1 88 ? -6.087 3.071 3.497 1.00 87.56 88 LYS A C 1
ATOM 667 O O . LYS A 1 88 ? -6.916 3.516 2.708 1.00 87.56 88 LYS A O 1
ATOM 672 N N . MET A 1 89 ? -4.780 3.051 3.242 1.00 90.56 89 MET A N 1
ATOM 673 C CA . MET A 1 89 ? -4.213 3.466 1.959 1.00 90.56 89 MET A CA 1
ATOM 674 C C . MET A 1 89 ? -4.607 2.479 0.850 1.00 90.56 89 MET A C 1
ATOM 676 O O . MET A 1 89 ? -4.583 1.265 1.056 1.00 90.56 89 MET A O 1
ATOM 680 N N . THR A 1 90 ? -4.969 3.000 -0.321 1.00 93.50 90 THR A N 1
ATOM 681 C CA . THR A 1 90 ? -5.296 2.201 -1.516 1.00 93.50 90 THR A CA 1
ATOM 682 C C . THR A 1 90 ? -4.044 1.871 -2.335 1.00 93.50 90 THR A C 1
ATOM 684 O O . THR A 1 90 ? -3.036 2.571 -2.246 1.00 93.50 90 THR A O 1
ATOM 687 N N . THR A 1 91 ? -4.104 0.836 -3.180 1.00 94.81 91 THR A N 1
ATOM 688 C CA . THR A 1 91 ? -2.989 0.456 -4.070 1.00 94.81 91 THR A CA 1
ATOM 689 C C . THR A 1 91 ? -2.603 1.583 -5.030 1.00 94.81 91 THR A C 1
ATOM 691 O O . THR A 1 91 ? -1.421 1.833 -5.225 1.00 94.81 91 THR A O 1
ATOM 694 N N . ASN A 1 92 ? -3.575 2.329 -5.564 1.00 95.25 92 ASN A N 1
ATOM 695 C CA . ASN A 1 92 ? -3.298 3.452 -6.468 1.00 95.25 92 ASN A CA 1
ATOM 696 C C . ASN A 1 92 ? -2.570 4.598 -5.754 1.00 95.25 92 ASN A C 1
ATOM 698 O O . ASN A 1 92 ? -1.636 5.170 -6.307 1.00 95.25 92 ASN A O 1
ATOM 702 N N . GLN A 1 93 ? -2.959 4.903 -4.512 1.00 93.88 93 GLN A N 1
ATOM 703 C CA . GLN A 1 93 ? -2.239 5.879 -3.690 1.00 93.88 93 GLN A CA 1
ATOM 704 C C . GLN A 1 93 ? -0.814 5.398 -3.408 1.00 93.88 93 GLN A C 1
ATOM 706 O O . GLN A 1 93 ? 0.128 6.161 -3.577 1.00 93.88 93 GLN A O 1
ATOM 711 N N . ALA A 1 94 ? -0.635 4.122 -3.052 1.00 95.81 94 ALA A N 1
ATOM 712 C CA . ALA A 1 94 ? 0.690 3.538 -2.852 1.00 95.81 94 ALA A CA 1
ATOM 713 C C . ALA A 1 94 ? 1.558 3.636 -4.117 1.00 95.81 94 ALA A C 1
ATOM 715 O O . ALA A 1 94 ? 2.741 3.954 -4.028 1.00 95.81 94 ALA A O 1
ATOM 716 N N . GLN A 1 95 ? 0.963 3.405 -5.290 1.00 96.38 95 GLN A N 1
ATOM 717 C CA . GLN A 1 95 ? 1.641 3.515 -6.576 1.00 96.38 95 GLN A CA 1
ATOM 718 C C . GLN A 1 95 ? 2.105 4.954 -6.812 1.00 96.38 95 GLN A C 1
ATOM 720 O O . GLN A 1 95 ? 3.271 5.168 -7.132 1.00 96.38 95 GLN A O 1
ATOM 725 N N . GLN A 1 96 ? 1.230 5.940 -6.599 1.00 95.56 96 GLN A N 1
ATOM 726 C CA . GLN A 1 96 ? 1.589 7.358 -6.702 1.00 95.56 96 GLN A CA 1
ATOM 727 C C . GLN A 1 96 ? 2.733 7.723 -5.753 1.00 95.56 96 GLN A C 1
ATOM 729 O O . GLN A 1 96 ? 3.686 8.362 -6.177 1.00 95.56 96 GLN A O 1
ATOM 734 N N . LEU A 1 97 ? 2.722 7.225 -4.511 1.00 94.94 97 LEU A N 1
ATOM 735 C CA . LEU A 1 97 ? 3.837 7.443 -3.585 1.00 94.94 97 LEU A CA 1
ATOM 736 C C . LEU A 1 97 ? 5.163 6.891 -4.116 1.00 94.94 97 LEU A C 1
ATOM 738 O O . LEU A 1 97 ? 6.192 7.551 -3.986 1.00 94.94 97 LEU A O 1
ATOM 742 N N . VAL A 1 98 ? 5.147 5.698 -4.717 1.00 95.75 98 VAL A N 1
ATOM 743 C CA . VAL A 1 98 ? 6.352 5.111 -5.320 1.00 95.75 98 VAL A CA 1
ATOM 744 C C . VAL A 1 98 ? 6.837 5.942 -6.509 1.00 95.75 98 VAL A C 1
ATOM 746 O O . VAL A 1 98 ? 8.039 6.140 -6.645 1.00 95.75 98 VAL A O 1
ATOM 749 N N . HIS A 1 99 ? 5.940 6.450 -7.354 1.00 94.81 99 HIS A N 1
ATOM 750 C CA . HIS A 1 99 ? 6.335 7.251 -8.516 1.00 94.81 99 HIS A CA 1
ATOM 751 C C . HIS A 1 99 ? 6.812 8.662 -8.149 1.00 94.81 99 HIS A C 1
ATOM 753 O O . HIS A 1 99 ? 7.793 9.129 -8.723 1.00 94.81 99 HIS A O 1
ATOM 759 N N . ASP A 1 100 ? 6.154 9.317 -7.193 1.00 94.94 100 ASP A N 1
ATOM 760 C CA . ASP A 1 100 ? 6.364 10.742 -6.915 1.00 94.94 100 ASP A CA 1
ATOM 761 C C . ASP A 1 100 ? 7.387 10.987 -5.795 1.00 94.94 100 ASP A C 1
ATOM 763 O O . ASP A 1 100 ? 8.015 12.047 -5.737 1.00 94.94 100 ASP A O 1
ATOM 767 N N . HIS A 1 101 ? 7.559 10.026 -4.880 1.00 93.50 101 HIS A N 1
ATOM 768 C CA . HIS A 1 101 ? 8.363 10.212 -3.667 1.00 93.50 101 HIS A CA 1
ATOM 769 C C . HIS A 1 101 ? 9.485 9.186 -3.470 1.00 93.50 101 HIS A C 1
ATOM 771 O O . HIS A 1 101 ? 10.295 9.358 -2.555 1.00 93.50 101 HIS A O 1
ATOM 777 N N . CYS A 1 102 ? 9.590 8.147 -4.303 1.00 93.75 102 CYS A N 1
ATOM 778 C CA . CYS A 1 102 ? 10.743 7.245 -4.278 1.00 93.75 102 CYS A CA 1
ATOM 779 C C . CYS A 1 102 ? 11.751 7.588 -5.374 1.00 93.75 102 CYS A C 1
ATOM 781 O O . CYS A 1 102 ? 11.407 8.016 -6.469 1.00 93.75 102 CYS A O 1
ATOM 783 N N . HIS A 1 103 ? 13.023 7.366 -5.065 1.00 92.56 103 HIS A N 1
ATOM 784 C CA . HIS A 1 103 ? 14.130 7.516 -5.999 1.00 92.56 103 HIS A CA 1
ATOM 785 C C . HIS A 1 103 ? 15.180 6.442 -5.719 1.00 92.56 103 HIS A C 1
ATOM 787 O O . HIS A 1 103 ? 15.203 5.838 -4.643 1.00 92.56 103 HIS A O 1
ATOM 793 N N . PHE A 1 104 ? 16.050 6.205 -6.695 1.00 93.44 104 PHE A N 1
ATOM 794 C CA . PHE A 1 104 ? 17.183 5.306 -6.535 1.00 93.44 104 PHE A CA 1
ATOM 795 C C . PHE A 1 104 ? 18.368 6.074 -5.949 1.00 93.44 104 PHE A C 1
ATOM 797 O O . PHE A 1 104 ? 18.741 7.128 -6.458 1.00 93.44 104 PHE A O 1
ATOM 804 N N . ALA A 1 105 ? 18.947 5.542 -4.875 1.00 93.56 105 ALA A N 1
ATOM 805 C CA . ALA A 1 105 ? 20.204 6.027 -4.323 1.00 93.56 105 ALA A CA 1
ATOM 806 C C . ALA A 1 105 ? 21.376 5.395 -5.087 1.00 93.56 105 ALA A C 1
ATOM 808 O O . ALA A 1 105 ? 21.392 4.178 -5.268 1.00 93.56 105 ALA A O 1
ATOM 809 N N . GLU A 1 106 ? 22.359 6.201 -5.499 1.00 93.00 106 GLU A N 1
ATOM 810 C CA . GLU A 1 106 ? 23.574 5.699 -6.164 1.00 93.00 106 GLU A CA 1
ATOM 811 C C . GLU A 1 106 ? 24.413 4.829 -5.216 1.00 93.00 106 GLU A C 1
ATOM 813 O O . GLU A 1 106 ? 24.813 3.721 -5.567 1.00 93.00 106 GLU A O 1
ATOM 818 N N . ASP A 1 107 ? 24.620 5.307 -3.984 1.00 95.94 107 ASP A N 1
ATOM 819 C CA . ASP A 1 107 ? 25.232 4.551 -2.889 1.00 95.94 107 ASP A CA 1
ATOM 820 C C . ASP A 1 107 ? 24.242 4.434 -1.727 1.00 95.94 107 ASP A C 1
ATOM 822 O O . ASP A 1 107 ? 24.032 5.369 -0.947 1.00 95.94 107 ASP A O 1
ATOM 826 N N . TYR A 1 108 ? 23.636 3.254 -1.612 1.00 94.25 108 TYR A N 1
ATOM 827 C CA . TYR A 1 108 ? 22.646 2.950 -0.584 1.00 94.25 108 TYR A CA 1
ATOM 828 C C . TYR A 1 108 ? 23.197 3.108 0.839 1.00 94.25 108 TYR A C 1
ATOM 830 O O . TYR A 1 108 ? 22.525 3.669 1.705 1.00 94.25 108 TYR A O 1
ATOM 838 N N . MET A 1 109 ? 24.424 2.640 1.093 1.00 95.75 109 MET A N 1
ATOM 839 C CA . MET A 1 109 ? 24.991 2.625 2.444 1.00 95.75 109 MET A CA 1
ATOM 840 C C . MET A 1 109 ? 25.355 4.030 2.909 1.00 95.75 109 MET A C 1
ATOM 842 O O . MET A 1 109 ? 25.162 4.363 4.080 1.00 95.75 109 MET A O 1
ATOM 846 N N . LYS A 1 110 ? 25.864 4.863 1.998 1.00 94.19 110 LYS A N 1
ATOM 847 C CA . LYS A 1 110 ? 26.121 6.274 2.285 1.00 94.19 110 LYS A CA 1
ATOM 848 C C . LYS A 1 110 ? 24.818 7.036 2.520 1.00 94.19 110 LYS A C 1
ATOM 850 O O . LYS A 1 110 ? 24.702 7.703 3.546 1.00 94.19 110 LYS A O 1
ATOM 855 N N . HIS A 1 111 ? 23.829 6.882 1.636 1.00 92.38 111 HIS A N 1
ATOM 856 C CA . HIS A 1 111 ? 22.527 7.535 1.795 1.00 92.38 111 HIS A CA 1
ATOM 857 C C . HIS A 1 111 ? 21.860 7.172 3.121 1.00 92.38 111 HIS A C 1
ATOM 859 O O . HIS A 1 111 ? 21.328 8.053 3.789 1.00 92.38 111 HIS A O 1
ATOM 865 N N . LEU A 1 112 ? 21.921 5.904 3.537 1.00 92.62 112 LEU A N 1
ATOM 866 C CA . LEU A 1 112 ? 21.328 5.465 4.798 1.00 92.62 112 LEU A CA 1
ATOM 867 C C . LEU A 1 112 ? 21.942 6.181 6.012 1.00 92.62 112 LEU A C 1
ATOM 869 O O . LEU A 1 112 ? 21.202 6.622 6.886 1.00 92.62 112 LEU A O 1
ATOM 873 N N . LYS A 1 113 ? 23.269 6.368 6.030 1.00 93.81 113 LYS A N 1
ATOM 874 C CA . LYS A 1 113 ? 23.960 7.123 7.091 1.00 93.81 113 LYS A CA 1
ATOM 875 C C . LYS A 1 113 ? 23.579 8.601 7.102 1.00 93.81 113 LYS A C 1
ATOM 877 O O . LYS A 1 113 ? 23.475 9.199 8.163 1.00 93.81 113 LYS A O 1
ATOM 882 N N . GLU A 1 114 ? 23.340 9.201 5.937 1.00 92.06 114 GLU A N 1
ATOM 883 C CA . GLU A 1 114 ? 22.881 10.595 5.863 1.00 92.06 114 GLU A CA 1
ATOM 884 C C . GLU A 1 114 ? 21.518 10.794 6.544 1.00 92.06 114 GLU A C 1
ATOM 886 O O . GLU A 1 114 ? 21.284 11.848 7.129 1.00 92.06 114 GLU A O 1
ATOM 891 N N . PHE A 1 115 ? 20.639 9.785 6.519 1.00 90.44 115 PHE A N 1
ATOM 892 C CA . PHE A 1 115 ? 19.342 9.837 7.204 1.00 90.44 115 PHE A CA 1
ATOM 893 C C . PHE A 1 115 ? 19.434 9.699 8.733 1.00 90.44 115 PHE A C 1
ATOM 895 O O . PHE A 1 115 ? 18.448 9.982 9.413 1.00 90.44 115 PHE A O 1
ATOM 902 N N . GLU A 1 116 ? 20.586 9.311 9.292 1.00 92.25 116 GLU A N 1
ATOM 903 C CA . GLU A 1 116 ? 20.811 9.330 10.746 1.00 92.25 116 GLU A CA 1
ATOM 904 C C . GLU A 1 116 ? 20.961 10.768 11.275 1.00 92.25 116 GLU A C 1
ATOM 906 O O . GLU A 1 116 ? 20.635 11.052 12.431 1.00 92.25 116 GLU A O 1
ATOM 911 N N . ASN A 1 117 ? 21.407 11.701 10.425 1.00 94.06 117 ASN A N 1
ATOM 912 C CA . ASN A 1 117 ? 21.546 13.107 10.784 1.00 94.06 117 ASN A CA 1
ATOM 913 C C . ASN A 1 117 ? 20.178 13.799 10.823 1.00 94.06 117 ASN A C 1
ATOM 915 O O . ASN A 1 117 ? 19.432 13.816 9.842 1.00 94.06 117 ASN A O 1
ATOM 919 N N . ARG A 1 118 ? 19.868 14.453 11.949 1.00 92.75 118 ARG A N 1
ATOM 920 C CA . ARG A 1 118 ? 18.567 15.106 12.167 1.00 92.75 118 ARG A CA 1
ATOM 921 C C . ARG A 1 118 ? 18.268 16.227 11.168 1.00 92.75 118 ARG A C 1
ATOM 923 O O . ARG A 1 118 ? 17.122 16.362 10.757 1.00 92.75 118 ARG A O 1
ATOM 930 N N . GLU A 1 119 ? 19.266 17.027 10.804 1.00 92.44 119 GLU A N 1
ATOM 931 C CA . GLU A 1 119 ? 19.097 18.156 9.877 1.00 92.44 119 GLU A CA 1
ATOM 932 C C . GLU A 1 119 ? 18.677 17.660 8.489 1.00 92.44 119 GLU A C 1
ATOM 934 O O . GLU A 1 119 ? 17.627 18.043 7.977 1.00 92.44 119 GLU A O 1
ATOM 939 N N . THR A 1 120 ? 19.425 16.698 7.944 1.00 90.88 120 THR A N 1
ATOM 940 C CA . THR A 1 120 ? 19.139 16.078 6.645 1.00 90.88 120 THR A CA 1
ATOM 941 C C . THR A 1 120 ? 17.820 15.307 6.648 1.00 90.88 120 THR A C 1
ATOM 943 O O . THR A 1 120 ? 17.104 15.303 5.646 1.00 90.88 120 THR A O 1
ATOM 946 N N . PHE A 1 121 ? 17.468 14.667 7.768 1.00 91.69 121 PHE A N 1
ATOM 947 C CA . PHE A 1 121 ? 16.201 13.954 7.896 1.00 91.69 121 PHE A CA 1
ATOM 948 C C . PHE A 1 121 ? 15.004 14.895 7.728 1.00 91.69 121 PHE A C 1
ATOM 950 O O . PHE A 1 121 ? 14.102 14.584 6.959 1.00 91.69 121 PHE A O 1
ATOM 957 N N . VAL A 1 122 ? 15.009 16.058 8.388 1.00 92.06 122 VAL A N 1
ATOM 958 C CA . VAL A 1 122 ? 13.896 17.023 8.314 1.00 92.06 122 VAL A CA 1
ATOM 959 C C . VAL A 1 122 ? 13.726 17.585 6.901 1.00 92.06 122 VAL A C 1
ATOM 961 O O . VAL A 1 122 ? 12.599 17.757 6.448 1.00 92.06 122 VAL A O 1
ATOM 964 N N . GLU A 1 123 ? 14.822 17.835 6.182 1.00 92.06 123 GLU A N 1
ATOM 965 C CA . GLU A 1 123 ? 14.770 18.328 4.798 1.00 92.06 123 GLU A CA 1
ATOM 966 C C . GLU A 1 123 ? 14.210 17.293 3.812 1.00 92.06 123 GLU A C 1
ATOM 968 O O . GLU A 1 123 ? 13.539 17.645 2.837 1.00 92.06 123 GLU A O 1
ATOM 973 N N . ARG A 1 124 ? 14.508 16.009 4.044 1.00 89.25 124 ARG A N 1
ATOM 974 C CA . ARG A 1 124 ? 14.094 14.909 3.164 1.00 89.25 124 ARG A CA 1
ATOM 975 C C . ARG A 1 124 ? 12.757 14.286 3.557 1.00 89.25 124 ARG A C 1
ATOM 977 O O . ARG A 1 124 ? 12.180 13.581 2.729 1.00 89.25 124 ARG A O 1
ATOM 984 N N . ASP A 1 125 ? 12.268 14.533 4.770 1.00 91.81 125 ASP A N 1
ATOM 985 C CA . ASP A 1 125 ? 10.979 14.030 5.237 1.00 91.81 125 ASP A CA 1
ATOM 986 C C . ASP A 1 125 ? 9.828 14.599 4.394 1.00 91.81 125 ASP A C 1
ATOM 988 O O . ASP A 1 125 ? 9.820 15.764 3.983 1.00 91.81 125 ASP A O 1
ATOM 992 N N . ARG A 1 126 ? 8.843 13.750 4.096 1.00 91.25 126 ARG A N 1
ATOM 993 C CA . ARG A 1 126 ? 7.697 14.092 3.245 1.00 91.25 126 ARG A CA 1
ATOM 994 C C . ARG A 1 126 ? 6.410 13.767 3.978 1.00 91.25 126 ARG A C 1
ATOM 996 O O . ARG A 1 126 ? 6.126 12.615 4.294 1.00 91.25 126 ARG A O 1
ATOM 1003 N N . ILE A 1 127 ? 5.606 14.801 4.207 1.00 91.94 127 ILE A N 1
ATOM 1004 C CA . ILE A 1 127 ? 4.326 14.690 4.903 1.00 91.94 127 ILE A CA 1
ATOM 1005 C C . ILE A 1 127 ? 3.216 14.541 3.865 1.00 91.94 127 ILE A C 1
ATOM 1007 O O . ILE A 1 127 ? 2.989 15.438 3.055 1.00 91.94 127 ILE A O 1
ATOM 1011 N N . ILE A 1 128 ? 2.504 13.417 3.918 1.00 90.69 128 ILE A N 1
ATOM 1012 C CA . ILE A 1 128 ? 1.371 13.121 3.037 1.00 90.69 128 ILE A CA 1
ATOM 1013 C C . ILE A 1 128 ? 0.088 13.237 3.855 1.00 90.69 128 ILE A C 1
ATOM 1015 O O . ILE A 1 128 ? -0.094 12.528 4.847 1.00 90.69 128 ILE A O 1
ATOM 1019 N N . GLN A 1 129 ? -0.805 14.136 3.446 1.00 89.38 129 GLN A N 1
ATOM 1020 C CA . GLN A 1 129 ? -2.093 14.316 4.108 1.00 89.38 129 GLN A CA 1
ATOM 1021 C C . GLN A 1 129 ? -3.154 13.408 3.491 1.00 89.38 129 GLN A C 1
ATOM 1023 O O . GLN A 1 129 ? -3.307 13.339 2.273 1.00 89.38 129 GLN A O 1
ATOM 1028 N N . PHE A 1 130 ? -3.919 12.743 4.353 1.00 88.06 130 PHE A N 1
ATOM 1029 C CA . PHE A 1 130 ? -5.127 12.029 3.959 1.00 88.06 130 PHE A CA 1
ATOM 1030 C C . PHE A 1 130 ? -6.345 12.938 4.130 1.00 88.06 130 PHE A C 1
ATOM 1032 O O . PHE A 1 130 ? -6.334 13.809 5.005 1.00 88.06 130 PHE A O 1
ATOM 1039 N N . PRO A 1 131 ? -7.413 12.726 3.344 1.00 84.38 131 PRO A N 1
ATOM 1040 C CA . PRO A 1 131 ? -8.671 13.414 3.579 1.00 84.38 131 PRO A CA 1
ATOM 1041 C C . PRO A 1 131 ? -9.150 13.109 5.002 1.00 84.38 131 PRO A C 1
ATOM 1043 O O . PRO A 1 131 ? -9.367 11.952 5.369 1.00 84.38 131 PRO A O 1
ATOM 1046 N N . PHE A 1 132 ? -9.284 14.158 5.807 1.00 80.56 132 PHE A N 1
ATOM 1047 C CA . PHE A 1 132 ? -9.808 14.073 7.161 1.00 80.56 132 PHE A CA 1
ATOM 1048 C C . PHE A 1 132 ? -11.291 14.424 7.140 1.00 80.56 132 PHE A C 1
ATOM 1050 O O . PHE A 1 132 ? -11.669 15.538 6.780 1.00 80.56 132 PHE A O 1
ATOM 1057 N N . VAL A 1 133 ? -12.129 13.473 7.541 1.00 77.00 133 VAL A N 1
ATOM 1058 C CA . VAL A 1 133 ? -13.540 13.736 7.817 1.00 77.00 133 VAL A CA 1
ATOM 1059 C C . VAL A 1 133 ? -13.660 13.896 9.324 1.00 77.00 133 VAL A C 1
ATOM 1061 O O . VAL A 1 133 ? -13.450 12.935 10.066 1.00 77.00 133 VAL A O 1
ATOM 1064 N N . ALA A 1 134 ? -13.950 15.116 9.780 1.00 76.50 134 ALA A N 1
ATOM 1065 C CA . ALA A 1 134 ? -14.200 15.354 11.193 1.00 76.50 134 ALA A CA 1
ATOM 1066 C C . ALA A 1 134 ? -15.387 14.481 11.633 1.00 76.50 134 ALA A C 1
ATOM 1068 O O . ALA A 1 134 ? -16.421 14.500 10.957 1.00 76.50 134 ALA A O 1
ATOM 1069 N N . PRO A 1 135 ? -15.267 13.700 12.723 1.00 75.62 135 PRO A N 1
ATOM 1070 C CA . PRO A 1 135 ? -16.409 12.971 13.243 1.00 75.62 135 PRO A CA 1
ATOM 1071 C C . PRO A 1 135 ? -17.476 13.999 13.610 1.00 75.62 135 PRO A C 1
ATOM 1073 O O . PRO A 1 135 ? -17.229 14.884 14.429 1.00 75.62 135 PRO A O 1
ATOM 1076 N N . VAL A 1 136 ? -18.643 13.906 12.972 1.00 75.81 136 VAL A N 1
ATOM 1077 C CA . VAL A 1 136 ? -19.799 14.716 13.347 1.00 75.81 136 VAL A CA 1
ATOM 1078 C C . VAL A 1 136 ? -20.181 14.260 14.747 1.00 75.81 136 VAL A C 1
ATOM 1080 O O . VAL A 1 136 ? -20.710 13.166 14.937 1.00 75.81 136 VAL A O 1
ATOM 1083 N N . ILE A 1 137 ? -19.822 15.060 15.746 1.00 77.25 137 ILE A N 1
ATOM 1084 C CA . ILE A 1 137 ? -20.307 14.857 17.101 1.00 77.25 137 ILE A CA 1
ATOM 1085 C C . ILE A 1 137 ? -21.788 15.208 17.021 1.00 77.25 137 ILE A C 1
ATOM 1087 O O . ILE A 1 137 ? -22.143 16.377 16.914 1.00 77.25 137 ILE A O 1
ATOM 1091 N N . GLU A 1 138 ? -22.644 14.188 16.985 1.00 71.19 138 GLU A N 1
ATOM 1092 C CA . GLU A 1 138 ? -24.082 14.369 17.147 1.00 71.19 138 GLU A CA 1
ATOM 1093 C C . GLU A 1 138 ? -24.313 14.917 18.559 1.00 71.19 138 GLU A C 1
ATOM 1095 O O . GLU A 1 138 ? -24.411 14.170 19.540 1.00 71.19 138 GLU A O 1
ATOM 1100 N N . GLU A 1 139 ? -24.320 16.243 18.677 1.00 69.88 139 GLU A N 1
ATOM 1101 C CA . GLU A 1 139 ? -24.748 16.941 19.877 1.00 69.88 139 GLU A CA 1
ATOM 1102 C C . GLU A 1 139 ? -26.218 16.587 20.092 1.00 69.88 139 GLU A C 1
ATOM 1104 O O . GLU A 1 139 ? -27.120 17.109 19.440 1.00 69.88 139 GLU A O 1
ATOM 1109 N N . LYS A 1 140 ? -26.460 15.605 20.965 1.00 71.94 140 LYS A N 1
ATOM 1110 C CA . LYS A 1 140 ? -27.815 15.238 21.367 1.00 71.94 140 LYS A CA 1
ATOM 1111 C C . LYS A 1 140 ? -28.471 16.472 21.966 1.00 71.94 140 LYS A C 1
ATOM 1113 O O . LYS A 1 140 ? -27.960 17.027 22.938 1.00 71.94 140 LYS A O 1
ATOM 1118 N N . THR A 1 141 ? -29.607 16.853 21.399 1.00 75.81 141 THR A N 1
ATOM 1119 C CA . THR A 1 141 ? -30.474 17.922 21.887 1.00 75.81 141 THR A CA 1
ATOM 1120 C C . THR A 1 141 ? -30.742 17.763 23.386 1.00 75.81 141 THR A C 1
ATOM 1122 O O . THR A 1 141 ? -30.894 16.642 23.883 1.00 75.81 141 THR A O 1
ATOM 1125 N N . GLU A 1 142 ? -30.811 18.876 24.124 1.00 74.62 142 GLU A N 1
ATOM 1126 C CA . GLU A 1 142 ? -31.002 18.883 25.587 1.00 74.62 142 GLU A CA 1
ATOM 1127 C C . GLU A 1 142 ? -32.227 18.061 26.028 1.00 74.62 142 GLU A C 1
ATOM 1129 O O . GLU A 1 142 ? -32.209 17.403 27.071 1.00 74.62 142 GLU A O 1
ATOM 1134 N N . GLU A 1 143 ? -33.258 18.009 25.183 1.00 74.25 143 GLU A N 1
ATOM 1135 C CA . GLU A 1 143 ? -34.476 17.229 25.399 1.00 74.25 143 GLU A CA 1
ATOM 1136 C C . GLU A 1 143 ? -34.230 15.705 25.401 1.00 74.25 143 GLU A C 1
ATOM 1138 O O . GLU A 1 143 ? -34.793 14.970 26.220 1.00 74.25 143 GLU A O 1
ATOM 1143 N N . ASP A 1 144 ? -33.324 15.206 24.557 1.00 73.75 144 ASP A N 1
ATOM 1144 C CA . ASP A 1 144 ? -32.984 13.780 24.495 1.00 73.75 144 ASP A CA 1
ATOM 1145 C C . ASP A 1 144 ? -32.107 13.348 25.672 1.00 73.75 144 ASP A C 1
ATOM 1147 O O . ASP A 1 144 ? -32.253 12.236 26.198 1.00 73.75 144 ASP A O 1
ATOM 1151 N N . LEU A 1 145 ? -31.219 14.235 26.128 1.00 75.12 145 LEU A N 1
ATOM 1152 C CA . LEU A 1 145 ? -30.434 14.031 27.344 1.00 75.12 145 LEU A CA 1
ATOM 1153 C C . LEU A 1 145 ? -31.333 14.027 28.584 1.00 75.12 145 LEU A C 1
ATOM 1155 O O . LEU A 1 145 ? -31.192 13.136 29.427 1.00 75.12 145 LEU A O 1
ATOM 1159 N N . ALA A 1 146 ? -32.307 14.938 28.655 1.00 82.12 146 ALA A N 1
ATOM 1160 C CA . ALA A 1 146 ? -33.303 14.973 29.723 1.00 82.12 146 ALA A CA 1
ATOM 1161 C C . ALA A 1 146 ? -34.165 13.700 29.738 1.00 82.12 146 ALA A C 1
ATOM 1163 O O . ALA A 1 146 ? -34.365 13.092 30.791 1.00 82.12 146 ALA A O 1
ATOM 1164 N N . ARG A 1 147 ? -34.597 13.208 28.569 1.00 80.88 147 ARG A N 1
ATOM 1165 C CA . ARG A 1 147 ? -35.350 11.948 28.457 1.00 80.88 147 ARG A CA 1
ATOM 1166 C C . ARG A 1 147 ? -34.518 10.731 28.880 1.00 80.88 147 ARG A C 1
ATOM 1168 O O . ARG A 1 147 ? -35.052 9.806 29.497 1.00 80.88 147 ARG A O 1
ATOM 1175 N N . GLN A 1 148 ? -33.216 10.709 28.588 1.00 78.31 148 GLN A N 1
ATOM 1176 C CA . GLN A 1 148 ? -32.314 9.648 29.058 1.00 78.31 148 GLN A CA 1
ATOM 1177 C C . GLN A 1 148 ? -32.036 9.733 30.561 1.00 78.31 148 GLN A C 1
ATOM 1179 O O . GLN A 1 148 ? -31.968 8.691 31.217 1.00 78.31 148 GLN A O 1
ATOM 1184 N N . ALA A 1 149 ? -31.901 10.942 31.109 1.00 83.38 149 ALA A N 1
ATOM 1185 C CA . ALA A 1 149 ? -31.746 11.164 32.541 1.00 83.38 149 ALA A CA 1
ATOM 1186 C C . ALA A 1 149 ? -32.999 10.710 33.304 1.00 83.38 149 ALA A C 1
ATOM 1188 O O . ALA A 1 149 ? -32.873 9.895 34.216 1.00 83.38 149 ALA A O 1
ATOM 1189 N N . ALA A 1 150 ? -34.194 11.099 32.849 1.00 84.94 150 ALA A N 1
ATOM 1190 C CA . ALA A 1 150 ? -35.465 10.677 33.436 1.00 84.94 150 ALA A CA 1
ATOM 1191 C C . ALA A 1 150 ? -35.637 9.148 33.408 1.00 84.94 150 ALA A C 1
ATOM 1193 O O . ALA A 1 150 ? -35.961 8.536 34.423 1.00 84.94 150 ALA A O 1
ATOM 1194 N N . ARG A 1 151 ? -35.317 8.488 32.282 1.00 84.38 151 ARG A N 1
ATOM 1195 C CA . ARG A 1 151 ? -35.343 7.014 32.194 1.00 84.38 151 ARG A CA 1
ATOM 1196 C C . ARG A 1 151 ? -34.360 6.347 33.158 1.00 84.38 151 ARG A C 1
ATOM 1198 O O . ARG A 1 151 ? -34.685 5.317 33.749 1.00 84.38 151 ARG A O 1
ATOM 1205 N N . LYS A 1 152 ? -33.153 6.902 33.315 1.00 85.12 152 LYS A N 1
ATOM 1206 C CA . LYS A 1 152 ? -32.161 6.391 34.275 1.00 85.12 152 LYS A CA 1
ATOM 1207 C C . LYS A 1 152 ? -32.618 6.601 35.713 1.00 85.12 152 LYS A C 1
ATOM 1209 O O . LYS A 1 152 ? -32.438 5.703 36.532 1.00 85.12 152 LYS A O 1
ATOM 1214 N N . GLU A 1 153 ? -33.219 7.740 36.022 1.00 85.56 153 GLU A N 1
ATOM 1215 C CA . GLU A 1 153 ? -33.728 8.050 37.354 1.00 85.56 153 GLU A CA 1
ATOM 1216 C C . GLU A 1 153 ? -34.894 7.132 37.732 1.00 85.56 153 GLU A C 1
ATOM 1218 O O . GLU A 1 153 ? -34.861 6.510 38.793 1.00 85.56 153 GLU A O 1
ATOM 1223 N N . GLU A 1 154 ? -35.859 6.929 36.830 1.00 88.19 154 GLU A N 1
ATOM 1224 C CA . GLU A 1 154 ? -36.959 5.981 37.031 1.00 88.19 154 GLU A CA 1
ATOM 1225 C C . GLU A 1 154 ? -36.463 4.543 37.215 1.00 88.19 154 GLU A C 1
ATOM 1227 O O . GLU A 1 154 ? -36.936 3.831 38.105 1.00 88.19 154 GLU A O 1
ATOM 1232 N N . ALA A 1 155 ? -35.480 4.113 36.417 1.00 88.00 155 ALA A N 1
ATOM 1233 C CA . ALA A 1 155 ? -34.861 2.799 36.571 1.00 88.00 155 ALA A CA 1
ATOM 1234 C C . ALA A 1 155 ? -34.146 2.664 37.925 1.0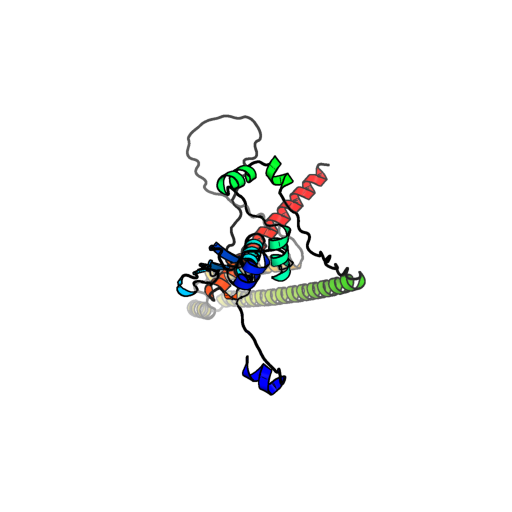0 88.00 155 ALA A C 1
ATOM 1236 O O . ALA A 1 155 ? -34.262 1.637 38.594 1.00 88.00 155 ALA A O 1
ATOM 1237 N N . THR A 1 156 ? -33.453 3.718 38.361 1.00 84.94 156 THR A N 1
ATOM 1238 C CA . THR A 1 156 ? -32.761 3.748 39.656 1.00 84.94 156 THR A CA 1
ATOM 1239 C C . THR A 1 156 ? -33.760 3.739 40.816 1.00 84.94 156 THR A C 1
ATOM 1241 O O . THR A 1 156 ? -33.539 3.037 41.803 1.00 84.94 156 THR A O 1
ATOM 1244 N N . ARG A 1 157 ? -34.889 4.448 40.692 1.00 90.81 157 ARG A N 1
ATOM 1245 C CA . ARG A 1 157 ? -35.979 4.460 41.679 1.00 90.81 157 ARG A CA 1
ATOM 1246 C C . ARG A 1 157 ? -36.617 3.079 41.825 1.00 90.81 157 ARG A C 1
ATOM 1248 O O . ARG A 1 157 ? -36.670 2.561 42.936 1.00 90.81 157 ARG A O 1
ATOM 1255 N N . ARG A 1 158 ? -36.982 2.432 40.712 1.00 90.50 158 ARG A N 1
ATOM 1256 C CA . ARG A 1 158 ? -37.515 1.055 40.714 1.00 90.50 158 ARG A CA 1
ATOM 1257 C C . ARG A 1 158 ? -36.542 0.060 41.344 1.00 90.50 158 ARG A C 1
ATOM 1259 O O . ARG A 1 158 ? -36.957 -0.817 42.096 1.00 90.50 158 ARG A O 1
ATOM 1266 N N . LEU A 1 159 ? -35.244 0.209 41.071 1.00 85.81 159 LEU A N 1
ATOM 1267 C CA . LEU A 1 159 ? -34.214 -0.632 41.678 1.00 85.81 159 LEU A CA 1
ATOM 1268 C C . LEU A 1 159 ? -34.140 -0.426 43.200 1.00 85.81 159 LEU A C 1
ATOM 1270 O O . LEU A 1 159 ? -34.010 -1.399 43.940 1.00 85.81 159 LEU A O 1
ATOM 1274 N N . ARG A 1 160 ? -34.244 0.822 43.678 1.00 83.62 160 ARG A N 1
ATOM 1275 C CA . ARG A 1 160 ? -34.255 1.143 45.115 1.00 83.62 160 ARG A CA 1
ATOM 1276 C C . ARG A 1 160 ? -35.492 0.584 45.817 1.00 83.62 160 ARG A C 1
ATOM 1278 O O . ARG A 1 160 ? -35.343 -0.024 46.870 1.00 83.62 160 ARG A O 1
ATOM 1285 N N . GLU A 1 161 ? -36.673 0.719 45.222 1.00 89.31 161 GLU A N 1
ATOM 1286 C CA . GLU A 1 161 ? -37.930 0.173 45.757 1.00 89.31 161 GLU A CA 1
ATOM 1287 C C . GLU A 1 161 ? -37.899 -1.364 45.827 1.00 89.31 161 GLU A C 1
ATOM 1289 O O . GLU A 1 161 ? -38.231 -1.951 46.857 1.00 89.31 161 GLU A O 1
ATOM 1294 N N . ALA A 1 162 ? -37.412 -2.033 44.776 1.00 89.06 162 ALA A N 1
ATOM 1295 C CA . ALA A 1 162 ? -37.233 -3.486 44.775 1.00 89.06 162 ALA A CA 1
ATOM 1296 C C . ALA A 1 162 ? -36.191 -3.945 45.814 1.00 89.06 162 ALA A C 1
ATOM 1298 O O . ALA A 1 162 ? -36.373 -4.960 46.495 1.00 89.06 162 ALA A O 1
ATOM 1299 N N . ALA A 1 163 ? -35.106 -3.185 45.981 1.00 88.00 163 ALA A N 1
ATOM 1300 C CA . ALA A 1 163 ? -34.103 -3.454 47.005 1.00 88.00 163 ALA A CA 1
ATOM 1301 C C . ALA A 1 163 ? -34.659 -3.252 48.425 1.00 88.00 163 ALA A C 1
ATOM 1303 O O . ALA A 1 163 ? -34.308 -4.023 49.312 1.00 88.00 163 ALA A O 1
ATOM 1304 N N . ALA A 1 164 ? -35.534 -2.268 48.647 1.00 88.12 164 ALA A N 1
ATOM 1305 C CA . ALA A 1 164 ? -36.196 -2.055 49.934 1.00 88.12 164 ALA A CA 1
ATOM 1306 C C . ALA A 1 164 ? -37.175 -3.196 50.254 1.00 88.12 164 ALA A C 1
ATOM 1308 O O . ALA A 1 164 ? -37.104 -3.786 51.329 1.00 88.12 164 ALA A O 1
ATOM 1309 N N . LYS A 1 165 ? -38.007 -3.602 49.285 1.00 89.19 165 LYS A N 1
ATOM 1310 C CA . LYS A 1 165 ? -38.945 -4.720 49.459 1.00 89.19 165 LYS A CA 1
ATOM 1311 C C . LYS A 1 165 ? -38.229 -6.026 49.814 1.00 89.19 165 LYS A C 1
ATOM 1313 O O . LYS A 1 165 ? -38.577 -6.682 50.785 1.00 89.19 165 LYS A O 1
ATOM 1318 N N . THR A 1 166 ? -37.162 -6.357 49.087 1.00 87.75 166 THR A N 1
ATOM 1319 C CA . THR A 1 166 ? -36.382 -7.578 49.360 1.00 87.75 166 THR A CA 1
ATOM 1320 C C . THR A 1 166 ? -35.615 -7.531 50.685 1.00 87.75 166 THR A C 1
ATOM 1322 O O . THR A 1 166 ? -35.313 -8.586 51.240 1.00 87.75 166 THR A O 1
ATOM 1325 N N . ARG A 1 167 ? -35.277 -6.343 51.210 1.00 85.75 167 ARG A N 1
ATOM 1326 C CA . ARG A 1 167 ? -34.724 -6.195 52.569 1.00 85.75 167 ARG A CA 1
ATOM 1327 C C . ARG A 1 167 ? -35.784 -6.461 53.630 1.00 85.75 167 ARG A C 1
ATOM 1329 O O . ARG A 1 167 ? -35.506 -7.206 54.563 1.00 85.75 167 ARG A O 1
ATOM 1336 N N . LEU A 1 168 ? -36.980 -5.909 53.447 1.00 86.94 168 LEU A N 1
ATOM 1337 C CA . LEU A 1 168 ? -38.099 -6.079 54.367 1.00 86.94 168 LEU A CA 1
ATOM 1338 C C . LEU A 1 168 ? -38.583 -7.536 54.407 1.00 86.94 168 LEU A C 1
ATOM 1340 O O . LEU A 1 168 ? -38.731 -8.093 55.489 1.00 86.94 168 LEU A O 1
ATOM 1344 N N . ASP A 1 169 ? -38.702 -8.195 53.251 1.00 88.75 169 ASP A N 1
ATOM 1345 C CA . ASP A 1 169 ? -39.063 -9.618 53.172 1.00 88.75 169 ASP A CA 1
ATOM 1346 C C . ASP A 1 169 ? -38.047 -10.501 53.924 1.00 88.75 169 ASP A C 1
ATOM 1348 O O . ASP A 1 169 ? -38.420 -11.420 54.650 1.00 88.75 169 ASP A O 1
ATOM 1352 N N . LYS A 1 170 ? -36.745 -10.197 53.807 1.00 89.38 170 LYS A N 1
ATOM 1353 C CA . LYS A 1 170 ? -35.692 -10.906 54.555 1.00 89.38 170 LYS A CA 1
ATOM 1354 C C . LYS A 1 170 ? -35.787 -10.673 56.058 1.00 89.38 170 LYS A C 1
ATOM 1356 O O . LYS A 1 170 ? -35.545 -11.603 56.818 1.00 89.38 170 LYS A O 1
ATOM 1361 N N . LEU A 1 171 ? -36.118 -9.454 56.478 1.00 87.69 171 LEU A N 1
ATOM 1362 C CA . LEU A 1 171 ? -36.284 -9.116 57.887 1.00 87.69 171 LEU A CA 1
ATOM 1363 C C . LEU A 1 171 ? -37.475 -9.869 58.496 1.00 87.69 171 LEU A C 1
ATOM 1365 O O . LEU A 1 171 ? -37.326 -10.441 59.570 1.00 87.69 171 LEU A O 1
ATOM 1369 N N . ILE A 1 172 ? -38.599 -9.968 57.778 1.00 90.06 172 ILE A N 1
ATOM 1370 C CA . ILE A 1 172 ? -39.766 -10.757 58.208 1.00 90.06 172 ILE A CA 1
ATOM 1371 C C . ILE A 1 172 ? -39.401 -12.235 58.378 1.00 90.06 172 ILE A C 1
ATOM 1373 O O . ILE A 1 172 ? -39.741 -12.833 59.395 1.00 90.06 172 ILE A O 1
ATOM 1377 N N . ILE A 1 173 ? -38.684 -12.825 57.415 1.00 90.06 173 ILE A N 1
ATOM 1378 C CA . ILE A 1 173 ? -38.250 -14.229 57.507 1.00 90.06 173 ILE A CA 1
ATOM 1379 C C . ILE A 1 173 ? -37.352 -14.433 58.733 1.00 90.06 173 ILE A C 1
ATOM 1381 O O . ILE A 1 173 ? -37.559 -15.372 59.495 1.00 90.06 173 ILE A O 1
ATOM 1385 N N . GLN A 1 174 ? -36.396 -13.529 58.966 1.00 88.56 174 GLN A N 1
ATOM 1386 C CA . GLN A 1 174 ? -35.514 -13.605 60.134 1.00 88.56 174 GLN A CA 1
ATOM 1387 C C . GLN A 1 174 ? -36.281 -13.477 61.458 1.00 88.56 174 GLN A C 1
ATOM 1389 O O . GLN A 1 174 ? -35.954 -14.176 62.415 1.00 88.56 174 GLN A O 1
ATOM 1394 N N . GLU A 1 175 ? -37.301 -12.619 61.525 1.00 89.12 175 GLU A N 1
ATOM 1395 C CA . GLU A 1 175 ? -38.162 -12.482 62.706 1.00 89.12 175 GLU A CA 1
ATOM 1396 C C . GLU A 1 175 ? -38.995 -13.744 62.961 1.00 89.12 175 GLU A C 1
ATOM 1398 O O . GLU A 1 175 ? -39.063 -14.200 64.101 1.00 89.12 175 GLU A O 1
ATOM 1403 N N . GLN A 1 176 ? -39.551 -14.358 61.913 1.00 88.94 176 GLN A N 1
ATOM 1404 C CA . GLN A 1 176 ? -40.288 -15.623 62.015 1.00 88.94 176 GLN A CA 1
ATOM 1405 C C . GLN A 1 176 ? -39.388 -16.789 62.445 1.00 88.94 176 GLN A C 1
ATOM 1407 O O . GLN A 1 176 ? -39.781 -17.593 63.289 1.00 88.94 176 GLN A O 1
ATOM 1412 N N . GLU A 1 177 ? -38.169 -16.879 61.906 1.00 87.75 177 GLU A N 1
ATOM 1413 C CA . GLU A 1 177 ? -37.178 -17.879 62.323 1.00 87.75 177 GLU A CA 1
ATOM 1414 C C . GLU A 1 177 ? -36.774 -17.687 63.791 1.00 87.75 177 GLU A C 1
ATOM 1416 O O . GLU A 1 177 ? -36.697 -18.653 64.553 1.00 87.75 177 GLU A O 1
ATOM 1421 N N . PHE A 1 178 ? -36.565 -16.438 64.219 1.00 90.62 178 PHE A N 1
ATOM 1422 C CA . PHE A 1 178 ? -36.269 -16.118 65.613 1.00 90.62 178 PHE A CA 1
ATOM 1423 C C . PHE A 1 178 ? -37.437 -16.479 66.542 1.00 90.62 178 PHE A C 1
ATOM 1425 O O . PHE A 1 178 ? -37.225 -17.069 67.603 1.00 90.62 178 PHE A O 1
ATOM 1432 N N . GLU A 1 179 ? -38.677 -16.195 66.144 1.00 88.38 179 GLU A N 1
ATOM 1433 C CA . GLU A 1 179 ? -39.868 -16.586 66.899 1.00 88.38 179 GLU A CA 1
ATOM 1434 C C . GLU A 1 179 ? -40.003 -18.117 66.999 1.00 88.38 179 GLU A C 1
ATOM 1436 O O . GLU A 1 179 ? -40.197 -18.659 68.087 1.00 88.38 179 GLU A O 1
ATOM 1441 N N . ALA A 1 180 ? -39.789 -18.847 65.903 1.00 88.06 180 ALA A N 1
ATOM 1442 C CA . ALA A 1 180 ? -39.818 -20.309 65.906 1.00 88.06 180 ALA A CA 1
ATOM 1443 C C . ALA A 1 180 ? -38.742 -20.915 66.830 1.00 88.06 180 ALA A C 1
ATOM 1445 O O . ALA A 1 180 ? -39.021 -21.843 67.595 1.00 88.06 180 ALA A O 1
ATOM 1446 N N . PHE A 1 181 ? -37.517 -20.380 66.816 1.00 87.00 181 PHE A N 1
ATOM 1447 C CA . PHE A 1 181 ? -36.435 -20.866 67.679 1.00 87.00 181 PHE A CA 1
ATOM 1448 C C . PHE A 1 181 ? -36.598 -20.458 69.148 1.00 87.00 181 PHE A C 1
ATOM 1450 O O . PHE A 1 181 ? -36.206 -21.214 70.040 1.00 87.00 181 PHE A O 1
ATOM 1457 N N . THR A 1 182 ? -37.216 -19.310 69.433 1.00 86.19 182 THR A N 1
ATOM 1458 C CA . THR A 1 182 ? -37.554 -18.918 70.812 1.00 86.19 182 THR A CA 1
ATOM 1459 C C . THR A 1 182 ? -38.685 -19.774 71.384 1.00 86.19 182 THR A C 1
ATOM 1461 O O . THR A 1 182 ? -38.580 -20.214 72.531 1.00 86.19 182 THR A O 1
ATOM 1464 N N . GLN A 1 183 ? -39.706 -20.110 70.588 1.00 85.75 183 GLN A N 1
ATOM 1465 C CA . GLN A 1 183 ? -40.741 -21.079 70.969 1.00 85.75 183 GLN A CA 1
ATOM 1466 C C . GLN A 1 183 ? -40.149 -22.477 71.209 1.00 85.75 183 GLN A C 1
ATOM 1468 O O . GLN A 1 183 ? -40.470 -23.118 72.212 1.00 85.75 183 GLN A O 1
ATOM 1473 N N . LEU A 1 184 ? -39.219 -22.920 70.351 1.00 83.31 184 LEU A N 1
ATOM 1474 C CA . LEU A 1 184 ? -38.489 -24.174 70.543 1.00 83.31 184 LEU A CA 1
ATOM 1475 C C . LEU A 1 184 ? -37.709 -24.162 71.865 1.00 83.31 184 LEU A C 1
ATOM 1477 O O . LEU A 1 184 ? -37.806 -25.110 72.637 1.00 83.31 184 LEU A O 1
ATOM 1481 N N . LYS A 1 185 ? -37.017 -23.065 72.195 1.00 83.00 185 LYS A N 1
ATOM 1482 C CA . LYS A 1 185 ? -36.332 -22.902 73.488 1.00 83.00 185 LYS A CA 1
ATOM 1483 C C . LYS A 1 185 ? -37.295 -22.914 74.686 1.00 83.00 185 LYS A C 1
ATOM 1485 O O . LYS A 1 185 ? -36.941 -23.451 75.734 1.00 83.00 185 LYS A O 1
ATOM 1490 N N . GLY A 1 186 ? -38.506 -22.371 74.542 1.00 79.50 186 GLY A N 1
ATOM 1491 C CA . GLY A 1 186 ? -39.552 -22.396 75.574 1.00 79.50 186 GLY A CA 1
ATOM 1492 C C . GLY A 1 186 ? -40.112 -23.797 75.852 1.00 79.50 186 GLY A C 1
ATOM 1493 O O . GLY A 1 186 ? -40.309 -24.161 77.012 1.00 79.50 186 GLY A O 1
ATOM 1494 N N . ALA A 1 187 ? -40.271 -24.624 74.812 1.00 78.81 187 ALA A N 1
ATOM 1495 C CA . ALA A 1 187 ? -40.744 -26.011 74.921 1.00 78.81 187 ALA A CA 1
ATOM 1496 C C . ALA A 1 187 ? -39.796 -26.936 75.715 1.00 78.81 187 ALA A C 1
ATOM 1498 O O . ALA A 1 187 ? -40.190 -28.012 76.163 1.00 78.81 187 ALA A O 1
ATOM 1499 N N . LYS A 1 188 ? -38.553 -26.504 75.961 1.00 73.88 188 LYS A N 1
ATOM 1500 C CA . LYS A 1 188 ? -37.593 -27.196 76.832 1.00 73.88 188 LYS A CA 1
ATOM 1501 C C . LYS A 1 188 ? -38.124 -27.416 78.255 1.00 73.88 188 LYS A C 1
ATOM 1503 O O . LYS A 1 188 ? -37.757 -28.397 78.892 1.00 73.88 188 LYS A O 1
ATOM 1508 N N . GLN A 1 189 ? -38.942 -26.498 78.777 1.00 70.19 189 GLN A N 1
ATOM 1509 C CA . GLN A 1 189 ? -39.429 -26.571 80.162 1.00 70.19 189 GLN A CA 1
ATOM 1510 C C . GLN A 1 189 ? -40.494 -27.657 80.373 1.00 70.19 189 GLN A C 1
ATOM 1512 O O . GLN A 1 189 ? -40.736 -28.056 81.510 1.00 70.19 189 GLN A O 1
ATOM 1517 N N . THR A 1 190 ? -41.117 -28.143 79.298 1.00 70.19 190 THR A N 1
ATOM 1518 C CA . THR A 1 190 ? -42.241 -29.086 79.350 1.00 70.19 190 THR A CA 1
ATOM 1519 C C . THR A 1 190 ? -41.879 -30.510 78.912 1.00 70.19 190 THR A C 1
ATOM 1521 O O . THR A 1 190 ? -42.612 -31.437 79.251 1.00 70.19 190 THR A O 1
ATOM 1524 N N . GLU A 1 191 ? -40.755 -30.722 78.218 1.00 70.31 191 GLU A N 1
ATOM 1525 C CA . GLU A 1 191 ? -40.369 -32.025 77.646 1.00 70.31 191 GLU A CA 1
ATOM 1526 C C . GLU A 1 191 ? -39.218 -32.727 78.388 1.00 70.31 191 GLU A C 1
ATOM 1528 O O . GLU A 1 191 ? -38.371 -32.110 79.038 1.00 70.31 191 GLU A O 1
ATOM 1533 N N . LYS A 1 192 ? -39.156 -34.063 78.277 1.00 76.06 192 LYS A N 1
ATOM 1534 C CA . LYS A 1 192 ? -38.068 -34.861 78.864 1.00 76.06 192 LYS A CA 1
ATOM 1535 C C . LYS A 1 192 ? -36.772 -34.666 78.070 1.00 76.06 192 LYS A C 1
ATOM 1537 O O . LYS A 1 192 ? -36.774 -34.591 76.845 1.00 76.06 192 LYS A O 1
ATOM 1542 N N . LYS A 1 193 ? -35.624 -34.710 78.760 1.00 74.62 193 LYS A N 1
ATOM 1543 C CA . LYS A 1 193 ? -34.275 -34.483 78.191 1.00 74.62 193 LYS A CA 1
ATOM 1544 C C . LYS A 1 193 ? -33.959 -35.315 76.932 1.00 74.62 193 LYS A C 1
ATOM 1546 O O . LYS A 1 193 ? -33.214 -34.852 76.077 1.00 74.62 193 LYS A O 1
ATOM 1551 N N . SER A 1 194 ? -34.521 -36.519 76.801 1.00 74.25 194 SER A N 1
ATOM 1552 C CA . SER A 1 194 ? -34.339 -37.383 75.622 1.00 74.25 194 SER A CA 1
ATOM 1553 C C . SER A 1 194 ? -35.149 -36.933 74.396 1.00 74.25 194 SER A C 1
ATOM 1555 O O . SER A 1 194 ? -34.666 -37.049 73.273 1.00 74.25 194 SER A O 1
ATOM 1557 N N . GLU A 1 195 ? -36.365 -36.427 74.600 1.00 76.69 195 GLU A N 1
ATOM 1558 C CA . GLU A 1 195 ? -37.261 -35.929 73.541 1.00 76.69 195 GLU A CA 1
ATOM 1559 C C . GLU A 1 195 ? -36.772 -34.568 73.025 1.00 76.69 195 GLU A C 1
ATOM 1561 O O . GLU A 1 195 ? -36.729 -34.330 71.819 1.00 76.69 195 GLU A O 1
ATOM 1566 N N . TRP A 1 196 ? -36.249 -33.741 73.935 1.00 77.19 196 TRP A N 1
ATOM 1567 C CA . TRP A 1 196 ? -35.574 -32.479 73.633 1.00 77.19 196 TRP A CA 1
ATOM 1568 C C . TRP A 1 196 ? -34.388 -32.641 72.667 1.00 77.19 196 TRP A C 1
ATOM 1570 O O . TRP A 1 196 ? -34.289 -31.932 71.667 1.00 77.19 196 TRP A O 1
ATOM 1580 N N . VAL A 1 197 ? -33.502 -33.614 72.916 1.00 77.88 197 VAL A N 1
ATOM 1581 C CA . VAL A 1 197 ? -32.336 -33.879 72.048 1.00 77.88 197 VAL A CA 1
ATOM 1582 C C . VAL A 1 197 ? -32.761 -34.406 70.671 1.00 77.88 197 VAL A C 1
ATOM 1584 O O . VAL A 1 197 ? -32.125 -34.084 69.666 1.00 77.88 197 VAL A O 1
ATOM 1587 N N . ALA A 1 198 ? -33.847 -35.182 70.594 1.00 79.62 198 ALA A N 1
ATOM 1588 C CA . ALA A 1 198 ? -34.401 -35.640 69.319 1.00 79.62 198 ALA A CA 1
ATOM 1589 C C . ALA A 1 198 ? -35.001 -34.479 68.503 1.00 79.62 198 ALA A C 1
ATOM 1591 O O . ALA A 1 198 ? -34.761 -34.399 67.297 1.00 79.62 198 ALA A O 1
ATOM 1592 N N . ARG A 1 199 ? -35.703 -33.543 69.161 1.00 79.00 199 ARG A N 1
ATOM 1593 C CA . ARG A 1 199 ? -36.256 -32.334 68.528 1.00 79.00 199 ARG A CA 1
ATOM 1594 C C . ARG A 1 199 ? -35.168 -31.343 68.091 1.00 79.00 199 ARG A C 1
ATOM 1596 O O . ARG A 1 19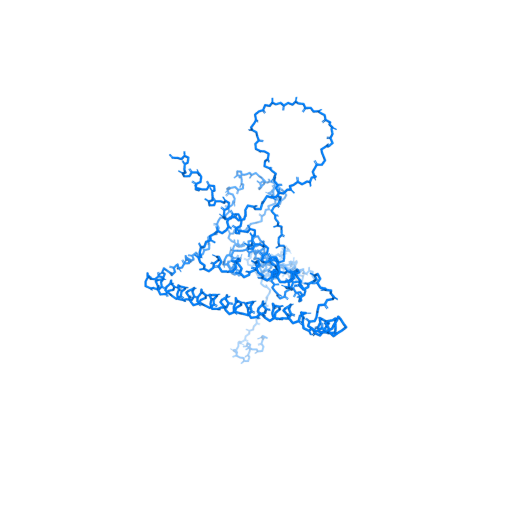9 ? -35.275 -30.746 67.023 1.00 79.00 199 ARG A O 1
ATOM 1603 N N . LEU A 1 200 ? -34.080 -31.202 68.851 1.00 80.81 200 LEU A N 1
ATOM 1604 C CA . LEU A 1 200 ? -32.921 -30.402 68.428 1.00 80.81 200 LEU A CA 1
ATOM 1605 C C . LEU A 1 200 ? -32.299 -30.947 67.137 1.00 80.81 200 LEU A C 1
ATOM 1607 O O . LEU A 1 200 ? -32.056 -30.185 66.200 1.00 80.81 200 LEU A O 1
ATOM 1611 N N . LYS A 1 201 ? -32.132 -32.273 67.047 1.00 81.19 201 LYS A N 1
ATOM 1612 C CA . LYS A 1 201 ? -31.627 -32.928 65.834 1.00 81.19 201 LYS A CA 1
ATOM 1613 C C . LYS A 1 201 ? -32.588 -32.806 64.652 1.00 81.19 201 LYS A C 1
ATOM 1615 O O . LYS A 1 201 ? -32.116 -32.627 63.533 1.00 81.19 201 LYS A O 1
ATOM 1620 N N . SER A 1 202 ? -33.907 -32.853 64.870 1.00 81.88 202 SER A N 1
ATOM 1621 C CA . SER A 1 202 ? -34.885 -32.671 63.784 1.00 81.88 202 SER A CA 1
ATOM 1622 C C . SER A 1 202 ? -34.900 -31.246 63.224 1.00 81.88 202 SER A C 1
ATOM 1624 O O . SER A 1 202 ? -35.175 -31.069 62.042 1.00 81.88 202 SER A O 1
ATOM 1626 N N . HIS A 1 203 ? -34.565 -30.242 64.042 1.00 80.06 203 HIS A N 1
ATOM 1627 C CA . HIS A 1 203 ? -34.384 -28.850 63.612 1.00 80.06 203 HIS A CA 1
ATOM 1628 C C . HIS A 1 203 ? -32.948 -28.517 63.161 1.00 80.06 203 HIS A C 1
ATOM 1630 O O . HIS A 1 203 ? -32.666 -27.369 62.827 1.00 80.06 203 HIS A O 1
ATOM 1636 N N . GLY A 1 204 ? -32.046 -29.506 63.105 1.00 81.00 204 GLY A N 1
ATOM 1637 C CA . GLY A 1 204 ? -30.697 -29.350 62.550 1.00 81.00 204 GLY A CA 1
ATOM 1638 C C . GLY A 1 204 ? -29.634 -28.797 63.509 1.00 81.00 204 GLY A C 1
ATOM 1639 O O . GLY A 1 204 ? -28.543 -28.456 63.053 1.00 81.00 204 GLY A O 1
ATOM 1640 N N . PHE A 1 205 ? -29.905 -28.734 64.816 1.00 84.56 205 PHE A N 1
ATOM 1641 C CA . PHE A 1 205 ? -28.935 -28.306 65.833 1.00 84.56 205 PHE A CA 1
ATOM 1642 C C . PHE A 1 205 ? -28.182 -29.509 66.421 1.00 84.56 205 PHE A C 1
ATOM 1644 O O . PHE A 1 205 ? -28.779 -30.560 66.670 1.00 84.56 205 PHE A O 1
ATOM 1651 N N . LYS A 1 206 ? -26.864 -29.373 66.637 1.00 77.69 206 LYS A N 1
ATOM 1652 C CA . LYS A 1 206 ? -26.030 -30.449 67.206 1.00 77.69 206 LYS A CA 1
ATOM 1653 C C . LYS A 1 206 ? -26.106 -30.457 68.728 1.00 77.69 206 LYS A C 1
ATOM 1655 O O . LYS A 1 206 ? -26.353 -31.512 69.304 1.00 77.69 206 LYS A O 1
ATOM 1660 N N . ASP A 1 207 ? -25.973 -29.276 69.333 1.00 77.75 207 ASP A N 1
ATOM 1661 C CA . ASP A 1 207 ? -25.961 -29.067 70.780 1.00 77.75 207 ASP A CA 1
ATOM 1662 C C . ASP A 1 207 ? -26.811 -27.853 71.197 1.00 77.75 207 ASP A C 1
ATOM 1664 O O . ASP A 1 207 ? -27.158 -26.993 70.389 1.00 77.75 207 ASP A O 1
ATOM 1668 N N . GLU A 1 208 ? -27.143 -27.755 72.486 1.00 75.12 208 GLU A N 1
ATOM 1669 C CA . GLU A 1 208 ? -27.918 -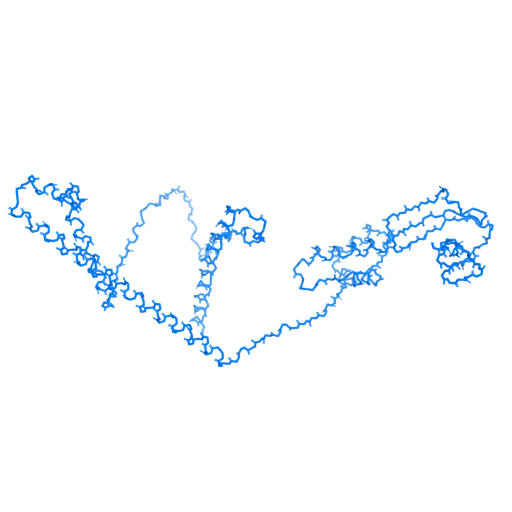26.630 73.040 1.00 75.12 208 GLU A CA 1
ATOM 1670 C C . GLU A 1 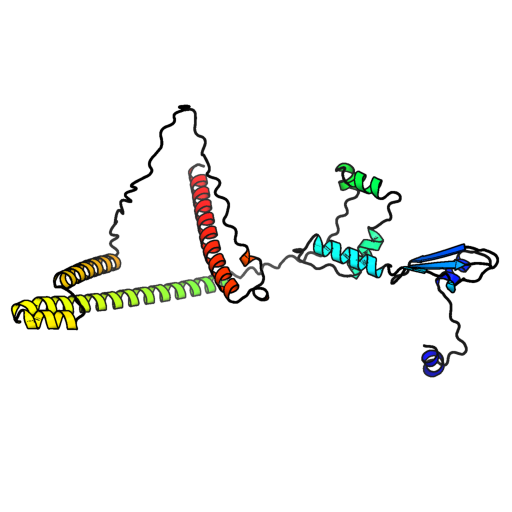208 ? -27.189 -25.282 72.890 1.00 75.12 208 GLU A C 1
ATOM 1672 O O . GLU A 1 208 ? -27.818 -24.256 72.632 1.00 75.12 208 GLU A O 1
ATOM 1677 N N . ALA A 1 209 ? -25.858 -25.297 72.994 1.00 81.38 209 ALA A N 1
ATOM 1678 C CA . ALA A 1 209 ? -25.030 -24.115 72.780 1.00 81.38 209 ALA A CA 1
ATOM 1679 C C . ALA A 1 209 ? -25.156 -23.574 71.344 1.00 81.38 209 ALA A C 1
ATOM 1681 O O . ALA A 1 209 ? -25.184 -22.360 71.154 1.00 81.38 209 ALA A O 1
ATOM 1682 N N . ASP A 1 210 ? -25.326 -24.454 70.349 1.00 81.25 210 ASP A N 1
ATOM 1683 C CA . ASP A 1 210 ? -25.509 -24.047 68.952 1.00 81.25 210 ASP A CA 1
ATOM 1684 C C . ASP A 1 210 ? -26.845 -23.319 68.745 1.00 81.25 210 ASP A C 1
ATOM 1686 O O . ASP A 1 210 ? -26.905 -22.348 67.989 1.00 81.25 210 ASP A O 1
ATOM 1690 N N . LEU A 1 211 ? -27.914 -23.750 69.428 1.00 82.50 211 LEU A N 1
ATOM 1691 C CA . LEU A 1 211 ? -29.216 -23.073 69.386 1.00 82.50 211 LEU A CA 1
ATOM 1692 C C . LEU A 1 211 ? -29.127 -21.667 69.997 1.00 82.50 211 LEU A C 1
ATOM 1694 O O . LEU A 1 211 ? -29.627 -20.702 69.417 1.00 82.50 211 LEU A O 1
ATOM 1698 N N . ASP A 1 212 ? -28.460 -21.538 71.145 1.00 83.12 212 ASP A N 1
ATOM 1699 C CA . ASP A 1 212 ? -28.275 -20.254 71.825 1.00 83.12 212 ASP A CA 1
ATOM 1700 C C . ASP A 1 212 ? -27.377 -19.291 71.036 1.00 83.12 212 ASP A C 1
ATOM 1702 O O . ASP A 1 212 ? -27.649 -18.087 70.985 1.00 83.12 212 ASP A O 1
ATOM 1706 N N . ASP A 1 213 ? -26.347 -19.805 70.367 1.00 85.69 213 ASP A N 1
ATOM 1707 C CA . ASP A 1 213 ? -25.482 -19.012 69.496 1.00 85.69 213 ASP A CA 1
ATOM 1708 C C . ASP A 1 213 ? -26.201 -18.558 68.222 1.00 85.69 213 ASP A C 1
ATOM 1710 O O . ASP A 1 213 ? -25.997 -17.428 67.768 1.00 85.69 213 ASP A O 1
ATOM 1714 N N . VAL A 1 214 ? -27.064 -19.399 67.644 1.00 86.00 214 VAL A N 1
ATOM 1715 C CA . VAL A 1 214 ? -27.896 -19.024 66.491 1.00 86.00 214 VAL A CA 1
ATOM 1716 C C . VAL A 1 214 ? -28.948 -17.987 66.884 1.00 86.00 214 VAL A C 1
ATOM 1718 O O . VAL A 1 214 ? -29.108 -17.005 66.160 1.00 86.00 214 VAL A O 1
ATOM 1721 N N . LEU A 1 215 ? -29.584 -18.114 68.053 1.00 87.06 215 LEU A N 1
ATOM 1722 C CA . LEU A 1 215 ? -30.504 -17.101 68.585 1.00 87.06 215 LEU A CA 1
ATOM 1723 C C . LEU A 1 215 ? -29.812 -15.748 68.799 1.00 87.06 215 LEU A C 1
ATOM 1725 O O . LEU A 1 215 ? -30.331 -14.728 68.352 1.00 87.06 215 LEU A O 1
ATOM 1729 N N . LYS A 1 216 ? -28.612 -15.720 69.395 1.00 89.50 216 LYS A N 1
ATOM 1730 C CA . LYS A 1 216 ? -27.828 -14.477 69.551 1.00 89.50 216 LYS A CA 1
ATOM 1731 C C . LYS A 1 216 ? -27.426 -13.868 68.203 1.00 89.50 216 LYS A C 1
ATOM 1733 O O . LYS A 1 216 ? -27.454 -12.646 68.030 1.00 89.50 216 LYS A O 1
ATOM 1738 N N . LYS A 1 217 ? -27.054 -14.697 67.221 1.00 89.31 217 LYS A N 1
ATOM 1739 C CA . LYS A 1 217 ? -26.708 -14.242 65.861 1.00 89.31 217 LYS A CA 1
ATOM 1740 C C . LYS A 1 217 ? -27.924 -13.682 65.117 1.00 89.31 217 LYS A C 1
ATOM 1742 O O . LYS A 1 217 ? -27.803 -12.643 64.474 1.00 89.31 217 LYS A O 1
ATOM 1747 N N . LEU A 1 218 ? -29.088 -14.318 65.234 1.00 87.88 218 LEU A N 1
ATOM 1748 C CA . LEU A 1 218 ? -30.343 -13.821 64.666 1.00 87.88 218 LEU A CA 1
ATOM 1749 C C . LEU A 1 218 ? -30.793 -12.527 65.350 1.00 87.88 218 LEU A C 1
ATOM 1751 O O . LEU A 1 218 ? -31.103 -11.565 64.658 1.00 87.88 218 LEU A O 1
ATOM 1755 N N . GLU A 1 219 ? -30.728 -12.442 66.679 1.00 89.38 219 GLU A N 1
ATOM 1756 C CA . GLU A 1 219 ? -31.084 -11.230 67.427 1.00 89.38 219 GLU A CA 1
ATOM 1757 C C . GLU A 1 219 ? -30.192 -10.036 67.044 1.00 89.38 219 GLU A C 1
ATOM 1759 O O . GLU A 1 219 ? -30.688 -8.937 66.791 1.00 89.38 219 GLU A O 1
ATOM 1764 N N . THR A 1 220 ? -28.873 -10.239 66.945 1.00 88.38 220 THR A N 1
ATOM 1765 C CA . THR A 1 220 ? -27.945 -9.189 66.486 1.00 88.38 220 THR A CA 1
ATOM 1766 C C . THR A 1 220 ? -28.145 -8.833 65.011 1.00 88.38 220 THR A C 1
ATOM 1768 O O . THR A 1 220 ? -28.048 -7.658 64.655 1.00 88.38 220 THR A O 1
ATOM 1771 N N . SER A 1 221 ? -28.485 -9.803 64.153 1.00 87.06 221 SER A N 1
ATOM 1772 C CA . SER A 1 221 ? -28.843 -9.560 62.748 1.00 87.06 221 SER A CA 1
ATOM 1773 C C . SER A 1 221 ? -30.125 -8.732 62.615 1.00 87.06 221 SER A C 1
ATOM 1775 O O . SER A 1 221 ? -30.135 -7.761 61.863 1.00 87.06 221 SER A O 1
ATOM 1777 N N . ILE A 1 222 ? -31.178 -9.063 63.369 1.00 88.75 222 ILE A N 1
ATOM 1778 C CA . ILE A 1 222 ? -32.461 -8.342 63.368 1.00 88.75 222 ILE A CA 1
ATOM 1779 C C . ILE A 1 222 ? -32.276 -6.926 63.920 1.00 88.75 222 ILE A C 1
ATOM 1781 O O . ILE A 1 222 ? -32.776 -5.976 63.321 1.00 88.75 222 ILE A O 1
ATOM 1785 N N . LYS A 1 223 ? -31.510 -6.747 65.008 1.00 87.00 223 LYS A N 1
ATOM 1786 C CA . LYS A 1 223 ? -31.186 -5.413 65.551 1.00 87.00 223 LYS A CA 1
ATOM 1787 C C . LYS A 1 223 ? -30.456 -4.545 64.524 1.00 87.00 223 LYS A C 1
ATOM 1789 O O . LYS A 1 223 ? -30.898 -3.434 64.251 1.00 87.00 223 LYS A O 1
ATOM 1794 N N . ARG A 1 224 ? -29.414 -5.076 63.875 1.00 85.19 224 ARG A N 1
ATOM 1795 C CA . ARG A 1 224 ? -28.682 -4.370 62.806 1.00 85.19 224 ARG A CA 1
ATOM 1796 C C . ARG A 1 224 ? -29.563 -4.059 61.596 1.00 85.19 224 ARG A C 1
ATOM 1798 O O . ARG A 1 224 ? -29.458 -2.980 61.020 1.00 85.19 224 ARG A O 1
ATOM 1805 N N . ALA A 1 225 ? -30.435 -4.985 61.197 1.00 84.38 225 ALA A N 1
ATOM 1806 C CA . ALA A 1 225 ? -31.348 -4.785 60.077 1.00 84.38 225 ALA A CA 1
ATOM 1807 C C . ALA A 1 225 ? -32.419 -3.721 60.392 1.00 84.38 225 ALA A C 1
ATOM 1809 O O . ALA A 1 225 ? -32.660 -2.854 59.557 1.00 84.38 225 ALA A O 1
ATOM 1810 N N . ARG A 1 226 ? -32.979 -3.709 61.611 1.00 83.44 226 ARG A N 1
ATOM 1811 C CA . ARG A 1 226 ? -33.911 -2.668 62.085 1.00 83.44 226 ARG A CA 1
ATOM 1812 C C . ARG A 1 226 ? -33.242 -1.296 62.206 1.00 83.44 226 ARG A C 1
ATOM 1814 O O . ARG A 1 226 ? -33.820 -0.310 61.759 1.00 83.44 226 ARG A O 1
ATOM 1821 N N . ASN A 1 227 ? -32.014 -1.225 62.723 1.00 79.81 227 ASN A N 1
ATOM 1822 C CA . ASN A 1 227 ? -31.263 0.035 62.830 1.00 79.81 227 ASN A CA 1
ATOM 1823 C C . ASN A 1 227 ? -30.925 0.618 61.449 1.00 79.81 227 ASN A C 1
ATOM 1825 O O . ASN A 1 227 ? -31.023 1.826 61.236 1.00 79.81 227 ASN A O 1
ATOM 1829 N N . LYS A 1 228 ? -30.641 -0.255 60.476 1.00 78.00 228 LYS A N 1
ATOM 1830 C CA . LYS A 1 228 ? -30.407 0.124 59.080 1.00 78.00 228 LYS A CA 1
ATOM 1831 C C . LYS A 1 228 ? -31.660 0.640 58.361 1.00 78.00 228 LYS A C 1
ATOM 1833 O O . LYS A 1 228 ? -31.532 1.522 57.517 1.00 78.00 228 LYS A O 1
ATOM 1838 N N . GLU A 1 229 ? -32.843 0.112 58.672 1.00 74.31 229 GLU A N 1
ATOM 1839 C CA . GLU A 1 229 ? -34.123 0.609 58.132 1.00 74.31 229 GLU A CA 1
ATOM 1840 C C . GLU A 1 229 ? -34.565 1.924 58.802 1.00 74.31 229 GLU A C 1
ATOM 1842 O O . GLU A 1 229 ? -35.133 2.790 58.144 1.00 74.31 229 GLU A O 1
ATOM 1847 N N . LEU A 1 230 ? -34.230 2.126 60.082 1.00 69.19 230 LEU A N 1
ATOM 1848 C CA . LEU A 1 230 ? -34.475 3.378 60.813 1.00 69.19 230 LEU A CA 1
ATOM 1849 C C . LEU A 1 230 ? -33.486 4.508 60.459 1.00 69.19 230 LEU A C 1
ATOM 1851 O O . LEU A 1 230 ? -33.610 5.612 60.985 1.00 69.19 230 LEU A O 1
ATOM 1855 N N . GLY A 1 231 ? -32.512 4.255 59.575 1.00 58.53 231 GLY A N 1
ATOM 1856 C CA . GLY A 1 231 ? -31.529 5.254 59.141 1.00 58.53 231 GLY A CA 1
ATOM 1857 C C . GLY A 1 231 ? -30.515 5.647 60.219 1.00 58.53 231 GLY A C 1
ATOM 1858 O O . GLY A 1 231 ? -29.861 6.679 60.093 1.00 58.53 231 GLY A O 1
ATOM 1859 N N . ILE A 1 232 ? -30.378 4.839 61.271 1.00 55.50 232 ILE A N 1
ATOM 1860 C CA . ILE A 1 232 ? -29.389 5.048 62.327 1.00 55.50 232 ILE A CA 1
ATOM 1861 C C . ILE A 1 232 ? -28.085 4.401 61.849 1.00 55.50 232 ILE A C 1
ATOM 1863 O O . ILE A 1 232 ? -27.980 3.175 61.772 1.00 55.50 232 ILE A O 1
ATOM 1867 N N . GLU A 1 233 ? -27.093 5.217 61.489 1.00 43.06 233 GLU A N 1
ATOM 1868 C CA . GLU A 1 233 ? -25.732 4.733 61.254 1.00 43.06 233 GLU A CA 1
ATOM 1869 C C . GLU A 1 233 ? -25.137 4.261 62.587 1.00 43.06 233 GLU A C 1
ATOM 1871 O O . GLU A 1 233 ? -24.690 5.059 63.406 1.00 43.06 233 GLU A O 1
ATOM 1876 N N . GLU A 1 234 ? -25.117 2.948 62.818 1.00 41.91 234 GLU A N 1
ATOM 1877 C CA . GLU A 1 234 ? -24.193 2.376 63.794 1.00 41.91 234 GLU A CA 1
ATOM 1878 C C . GLU A 1 234 ? -22.777 2.517 63.224 1.00 41.91 234 GLU A C 1
ATOM 1880 O O . GLU A 1 234 ? -22.358 1.761 62.341 1.00 41.91 234 GLU A O 1
ATOM 1885 N N . THR A 1 235 ? -22.038 3.512 63.710 1.00 35.81 235 THR A N 1
ATOM 1886 C CA . THR A 1 235 ? -20.589 3.624 63.539 1.00 35.81 235 THR A CA 1
ATOM 1887 C C . THR A 1 235 ? -19.915 2.444 64.237 1.00 35.81 235 THR A C 1
ATOM 1889 O O . THR A 1 235 ? -19.453 2.530 65.370 1.00 35.81 235 THR A O 1
ATOM 1892 N N . GLU A 1 236 ? -19.847 1.301 63.557 1.00 38.97 236 GLU A N 1
ATOM 1893 C CA . GLU A 1 236 ? -18.921 0.241 63.941 1.00 38.97 236 GLU A CA 1
ATOM 1894 C C . GLU A 1 236 ? -17.494 0.715 63.616 1.00 38.97 236 GLU A C 1
ATOM 1896 O O . GLU A 1 236 ? -16.997 0.540 62.499 1.00 38.97 236 GLU A O 1
ATOM 1901 N N . GLU A 1 237 ? -16.817 1.318 64.599 1.00 31.39 237 GLU A N 1
ATOM 1902 C CA . GLU A 1 237 ? -15.359 1.452 64.603 1.00 31.39 237 GLU A CA 1
ATOM 1903 C C . GLU A 1 237 ? -14.736 0.050 64.572 1.00 31.39 237 GLU A C 1
ATOM 1905 O O . GLU A 1 237 ? -14.486 -0.595 65.591 1.00 31.39 237 GLU A O 1
ATOM 1910 N N . LYS A 1 238 ? -14.466 -0.456 63.367 1.00 30.86 238 LYS A N 1
ATOM 1911 C CA . LYS A 1 238 ? -13.567 -1.594 63.193 1.00 30.86 238 LYS A CA 1
ATOM 1912 C C . LYS A 1 238 ? -12.147 -1.130 63.494 1.00 30.86 238 LYS A C 1
ATOM 1914 O O . LYS A 1 238 ? -11.429 -0.687 62.601 1.00 30.86 238 LYS A O 1
ATOM 1919 N N . VAL A 1 239 ? -11.734 -1.271 64.752 1.00 27.91 239 VAL A N 1
ATOM 1920 C CA . VAL A 1 239 ? -10.323 -1.238 65.150 1.00 27.91 239 VAL A CA 1
ATOM 1921 C C . VAL A 1 239 ? -9.610 -2.380 64.423 1.00 27.91 239 VAL A C 1
ATOM 1923 O O . VAL A 1 239 ? -9.730 -3.552 64.782 1.00 27.91 239 VAL A O 1
ATOM 1926 N N . PHE A 1 240 ? -8.892 -2.046 63.353 1.00 25.78 240 PHE A N 1
ATOM 1927 C CA . PHE A 1 240 ? -8.017 -2.976 62.652 1.00 25.78 240 PHE A CA 1
ATOM 1928 C C . PHE A 1 240 ? -6.754 -3.159 63.499 1.00 25.78 240 PHE A C 1
ATOM 1930 O O . PHE A 1 240 ? -5.840 -2.338 63.468 1.00 25.78 240 PHE A O 1
ATOM 1937 N N . ARG A 1 241 ? -6.721 -4.215 64.314 1.00 27.83 241 ARG A N 1
ATOM 1938 C CA . ARG A 1 241 ? -5.544 -4.592 65.101 1.00 27.83 241 ARG A CA 1
ATOM 1939 C C . ARG A 1 241 ? -4.512 -5.217 64.160 1.00 27.83 241 ARG A C 1
ATOM 1941 O O . ARG A 1 241 ? -4.625 -6.383 63.795 1.00 27.83 241 ARG A O 1
ATOM 1948 N N . SER A 1 242 ? -3.539 -4.421 63.722 1.00 29.19 242 SER A N 1
ATOM 1949 C CA . SER A 1 242 ? -2.361 -4.910 63.005 1.00 29.19 242 SER A CA 1
ATOM 1950 C C . SER A 1 242 ? -1.380 -5.513 64.009 1.00 29.19 242 SER A C 1
ATOM 1952 O O . SER A 1 242 ? -0.646 -4.784 64.675 1.00 29.19 242 SER A O 1
ATOM 1954 N N . GLU A 1 243 ? -1.364 -6.834 64.130 1.00 30.80 243 GLU A N 1
ATOM 1955 C CA . GLU A 1 243 ? -0.263 -7.548 64.773 1.00 30.80 243 GLU A CA 1
ATOM 1956 C C . GLU A 1 243 ? 0.662 -8.132 63.697 1.00 30.80 243 GLU A C 1
ATOM 1958 O O . GLU A 1 243 ? 0.217 -8.814 62.774 1.00 30.80 243 GLU A O 1
ATOM 1963 N N . ASN A 1 244 ? 1.957 -7.858 63.892 1.00 30.34 244 ASN A N 1
ATOM 1964 C CA . ASN A 1 244 ? 3.142 -8.533 63.353 1.00 30.34 244 ASN A CA 1
ATOM 1965 C C . ASN A 1 244 ? 3.729 -8.022 62.025 1.00 30.34 244 ASN A C 1
ATOM 1967 O O . ASN A 1 244 ? 3.573 -8.625 60.967 1.00 30.34 244 ASN A O 1
ATOM 1971 N N . ALA A 1 245 ? 4.561 -6.982 62.138 1.00 29.89 245 ALA A N 1
ATOM 1972 C CA . ALA A 1 245 ? 5.752 -6.821 61.307 1.00 29.89 245 ALA A CA 1
ATOM 1973 C C . ALA A 1 245 ? 6.982 -6.787 62.231 1.00 29.89 245 ALA A C 1
ATOM 1975 O O . ALA A 1 245 ? 7.235 -5.801 62.920 1.00 29.89 245 ALA A O 1
ATOM 1976 N N . THR A 1 246 ? 7.712 -7.899 62.293 1.00 29.17 246 THR A N 1
ATOM 1977 C CA . THR A 1 246 ? 9.011 -7.998 62.966 1.00 29.17 246 THR A CA 1
ATOM 1978 C C . THR A 1 246 ? 10.037 -7.223 62.139 1.00 29.17 246 THR A C 1
ATOM 1980 O O . THR A 1 246 ? 10.294 -7.570 60.988 1.00 29.17 246 THR A O 1
ATOM 1983 N N . ILE A 1 247 ? 10.599 -6.161 62.715 1.00 32.28 247 ILE A N 1
ATOM 1984 C CA . ILE A 1 247 ? 11.718 -5.400 62.154 1.00 32.28 247 ILE A CA 1
ATOM 1985 C C . ILE A 1 247 ? 13.008 -6.041 62.668 1.00 32.28 247 ILE A C 1
ATOM 1987 O O . ILE A 1 247 ? 13.186 -6.192 63.875 1.00 32.28 247 ILE A O 1
ATOM 1991 N N . CYS A 1 248 ? 13.884 -6.438 61.748 1.00 30.17 248 CYS A N 1
ATOM 1992 C CA . CYS A 1 248 ? 15.248 -6.849 62.053 1.00 30.17 248 CYS A CA 1
ATOM 1993 C C . CYS A 1 248 ? 16.133 -5.605 62.200 1.00 30.17 248 CYS A C 1
ATOM 1995 O O . CYS A 1 248 ? 16.109 -4.715 61.348 1.00 30.17 248 CYS A O 1
ATOM 1997 N N . ASP A 1 249 ? 16.904 -5.577 63.284 1.00 28.38 249 ASP A N 1
ATOM 1998 C CA . ASP A 1 249 ? 17.920 -4.578 63.599 1.00 28.38 249 ASP A CA 1
ATOM 1999 C C . ASP A 1 249 ? 19.023 -4.485 62.533 1.00 28.38 249 ASP A C 1
ATOM 2001 O O . ASP A 1 249 ? 19.486 -5.490 61.993 1.00 28.38 249 ASP A O 1
ATOM 2005 N N . GLY A 1 250 ? 19.499 -3.262 62.293 1.00 31.06 250 GLY A N 1
ATOM 2006 C CA . GLY A 1 250 ? 20.665 -2.980 61.454 1.00 31.06 250 GLY A CA 1
ATOM 2007 C C . GLY A 1 250 ? 20.762 -1.499 61.105 1.00 31.06 250 GLY A C 1
ATOM 2008 O O . GLY A 1 250 ? 20.266 -1.068 60.071 1.00 31.06 250 GLY A O 1
ATOM 2009 N N . GLY A 1 251 ? 21.331 -0.704 62.011 1.00 28.73 251 GLY A N 1
ATOM 2010 C CA . GLY A 1 251 ? 21.231 0.753 62.014 1.00 28.73 251 GLY A CA 1
ATOM 2011 C C . GLY A 1 251 ? 21.973 1.500 60.903 1.00 28.73 251 GLY A C 1
ATOM 2012 O O . GLY A 1 251 ? 23.110 1.188 60.569 1.00 28.73 251 GLY A O 1
ATOM 2013 N N . PHE A 1 252 ? 21.363 2.600 60.456 1.00 25.30 252 PHE A N 1
ATOM 2014 C CA . PHE A 1 252 ? 22.068 3.841 60.141 1.00 25.30 252 PHE A CA 1
ATOM 2015 C C . PHE A 1 252 ? 21.080 5.015 60.225 1.00 25.30 252 PHE A C 1
ATOM 2017 O O . PHE A 1 252 ? 20.107 5.079 59.477 1.00 25.30 252 PHE A O 1
ATOM 2024 N N . LYS A 1 253 ? 21.294 5.929 61.179 1.00 28.67 253 LYS A N 1
ATOM 2025 C CA . LYS A 1 253 ? 20.529 7.178 61.294 1.00 28.67 253 LYS A CA 1
ATOM 2026 C C . LYS A 1 253 ? 21.130 8.210 60.341 1.00 28.67 253 LYS A C 1
ATOM 2028 O O . LYS A 1 253 ? 22.227 8.693 60.598 1.00 28.67 253 LYS A O 1
ATOM 2033 N N . ILE A 1 254 ? 20.380 8.598 59.313 1.00 28.34 254 ILE A N 1
ATOM 2034 C CA . ILE A 1 254 ? 20.462 9.940 58.728 1.00 28.34 254 ILE A CA 1
ATOM 2035 C C . ILE A 1 254 ? 19.035 10.476 58.675 1.00 28.34 254 ILE A C 1
ATOM 2037 O O . ILE A 1 254 ? 18.192 9.981 57.933 1.00 28.34 254 ILE A O 1
ATOM 2041 N N . ASP A 1 255 ? 18.787 11.470 59.514 1.00 30.66 255 ASP A N 1
ATOM 2042 C CA . ASP A 1 255 ? 17.611 12.322 59.471 1.00 30.66 255 ASP A CA 1
ATOM 2043 C C . ASP A 1 255 ? 17.992 13.535 58.619 1.00 30.66 255 ASP A C 1
ATOM 2045 O O . ASP A 1 255 ? 18.967 14.193 58.965 1.00 30.66 255 ASP A O 1
ATOM 2049 N N . ILE A 1 256 ? 17.315 13.758 57.486 1.00 27.42 256 ILE A N 1
ATOM 2050 C CA . ILE A 1 256 ? 17.194 15.036 56.758 1.00 27.42 256 ILE A CA 1
ATOM 2051 C C . ILE A 1 256 ? 16.089 14.857 55.692 1.00 27.42 256 ILE A C 1
ATOM 2053 O O . ILE A 1 256 ? 16.253 14.187 54.675 1.00 27.42 256 ILE A O 1
ATOM 2057 N N . SER A 1 257 ? 14.956 15.516 55.947 1.00 27.25 257 SER A N 1
ATOM 2058 C CA . SER A 1 257 ? 13.980 16.044 54.979 1.00 27.25 257 SER A CA 1
ATOM 2059 C C . SER A 1 257 ? 13.219 15.073 54.054 1.00 27.25 257 SER A C 1
ATOM 2061 O O . SER A 1 257 ? 13.718 14.616 53.032 1.00 27.25 257 SER A O 1
ATOM 2063 N N . PHE A 1 258 ? 11.925 14.901 54.347 1.00 34.00 258 PHE A N 1
ATOM 2064 C CA . PHE A 1 258 ? 10.815 15.086 53.395 1.00 34.00 258 PHE A CA 1
ATOM 2065 C C . PHE A 1 258 ? 11.087 14.689 51.924 1.00 34.00 258 PHE A C 1
ATOM 2067 O O . PHE A 1 258 ? 11.030 15.509 51.008 1.00 34.00 258 PHE A O 1
ATOM 2074 N N . ARG A 1 259 ? 11.330 13.402 51.660 1.00 28.84 259 ARG A N 1
ATOM 2075 C CA . ARG A 1 259 ? 11.220 12.841 50.307 1.00 28.84 259 ARG A CA 1
ATOM 2076 C C . ARG A 1 259 ? 10.245 11.677 50.350 1.00 28.84 259 ARG A C 1
ATOM 2078 O O . ARG A 1 259 ? 10.559 10.583 50.801 1.00 28.84 259 ARG A O 1
ATOM 2085 N N . PHE A 1 260 ? 9.035 11.982 49.903 1.00 33.44 260 PHE A N 1
ATOM 2086 C CA . PHE A 1 260 ? 7.964 11.066 49.544 1.00 33.44 260 PHE A CA 1
ATOM 2087 C C . PHE A 1 260 ? 8.550 9.872 48.768 1.00 33.44 260 PHE A C 1
ATOM 2089 O O . PHE A 1 260 ? 8.831 9.980 47.573 1.00 33.44 260 PHE A O 1
ATOM 2096 N N . LEU A 1 261 ? 8.799 8.749 49.450 1.00 29.39 261 LEU A N 1
ATOM 2097 C CA . LEU A 1 261 ? 9.213 7.512 48.799 1.00 29.39 261 LEU A CA 1
ATOM 2098 C C . LEU A 1 261 ? 7.959 6.924 48.145 1.00 29.39 261 LEU A C 1
ATOM 2100 O O . LEU A 1 261 ? 7.224 6.129 48.727 1.00 29.39 261 LEU A O 1
ATOM 2104 N N . CYS A 1 262 ? 7.663 7.414 46.943 1.00 30.27 262 CYS A N 1
ATOM 2105 C CA . CYS A 1 262 ? 6.666 6.835 46.062 1.00 30.27 262 CYS A CA 1
ATOM 2106 C C . CYS A 1 262 ? 7.123 5.405 45.754 1.00 30.27 262 CYS A C 1
ATOM 2108 O O . CYS A 1 262 ? 8.031 5.203 44.950 1.00 30.27 262 CYS A O 1
ATOM 2110 N N . VAL A 1 263 ? 6.518 4.416 46.414 1.00 33.53 263 VAL A N 1
ATOM 2111 C CA . VAL A 1 263 ? 6.590 3.021 45.978 1.00 33.53 263 VAL A CA 1
ATOM 2112 C C . VAL A 1 263 ? 5.975 2.990 44.580 1.00 33.53 263 VAL A C 1
ATOM 2114 O O . VAL A 1 263 ? 4.755 3.050 44.426 1.00 33.53 263 VAL A O 1
ATOM 2117 N N . TYR A 1 264 ? 6.825 2.989 43.552 1.00 35.06 264 TYR A N 1
ATOM 2118 C CA . TYR A 1 264 ? 6.426 2.762 42.168 1.00 35.06 264 TYR A CA 1
ATOM 2119 C C . TYR A 1 264 ? 5.972 1.305 42.072 1.00 35.06 264 TYR A C 1
ATOM 2121 O O . TYR A 1 264 ? 6.765 0.393 41.866 1.00 35.06 264 TYR A O 1
ATOM 2129 N N . GLN A 1 265 ? 4.687 1.075 42.320 1.00 50.78 265 GLN A N 1
ATOM 2130 C CA . GLN A 1 265 ? 4.063 -0.214 42.079 1.00 50.78 265 GLN A CA 1
ATOM 2131 C C . GLN A 1 265 ? 3.708 -0.251 40.592 1.00 50.78 265 GLN A C 1
ATOM 2133 O O . GLN A 1 265 ? 2.907 0.567 40.133 1.00 50.78 265 GLN A O 1
ATOM 2138 N N . GLU A 1 266 ? 4.366 -1.131 39.833 1.00 53.06 266 GLU A N 1
ATOM 2139 C CA . GLU A 1 266 ? 4.148 -1.252 38.390 1.00 53.06 266 GLU A CA 1
ATOM 2140 C C . GLU A 1 266 ? 2.655 -1.465 38.086 1.00 53.06 266 GLU A C 1
ATOM 2142 O O . GLU A 1 266 ? 1.970 -2.205 38.807 1.00 53.06 266 GLU A O 1
ATOM 2147 N N . PRO A 1 267 ? 2.109 -0.789 37.059 1.00 68.88 267 PRO A N 1
ATOM 2148 C CA . PRO A 1 267 ? 0.705 -0.926 36.715 1.00 68.88 267 PRO A CA 1
ATOM 2149 C C . PRO A 1 267 ? 0.398 -2.388 36.346 1.00 68.88 267 PRO A C 1
ATOM 2151 O O . PRO A 1 267 ? 1.162 -3.008 35.604 1.00 68.88 267 PRO A O 1
ATOM 2154 N N . PRO A 1 268 ? -0.716 -2.961 36.837 1.00 74.44 268 PRO A N 1
ATOM 2155 C CA . PRO A 1 268 ? -1.098 -4.325 36.510 1.00 74.44 268 PRO A CA 1
ATOM 2156 C C . PRO A 1 268 ? -1.291 -4.466 34.996 1.00 74.44 268 PRO A C 1
ATOM 2158 O O . PRO A 1 268 ? -2.030 -3.700 34.377 1.00 74.44 268 PRO A O 1
ATOM 2161 N N . SER A 1 269 ? -0.616 -5.455 34.411 1.00 75.38 269 SER A N 1
ATOM 2162 C CA . SER A 1 269 ? -0.711 -5.772 32.986 1.00 75.38 269 SER A CA 1
ATOM 2163 C C . SER A 1 269 ? -1.935 -6.650 32.699 1.00 75.38 269 SER A C 1
ATOM 2165 O O . SER A 1 269 ? -2.231 -7.582 33.451 1.00 75.38 269 SER A O 1
ATOM 2167 N N . PHE A 1 270 ? -2.649 -6.362 31.607 1.00 85.81 270 PHE A N 1
ATOM 2168 C CA . PHE A 1 270 ? -3.881 -7.058 31.208 1.00 85.81 270 PHE A CA 1
ATOM 2169 C C . PHE A 1 270 ? -3.807 -7.595 29.761 1.00 85.81 270 PHE A C 1
ATOM 2171 O O . PHE A 1 270 ? -4.530 -7.112 28.889 1.00 85.81 270 PHE A O 1
ATOM 2178 N N . PRO A 1 271 ? -2.952 -8.591 29.482 1.00 78.81 271 PRO A N 1
ATOM 2179 C CA . PRO A 1 271 ? -2.594 -8.992 28.118 1.00 78.81 271 PRO A CA 1
ATOM 2180 C C . PRO A 1 271 ? -3.739 -9.615 27.298 1.00 78.81 271 PRO A C 1
ATOM 2182 O O . PRO A 1 271 ? -3.717 -9.546 26.074 1.00 78.81 271 PRO A O 1
ATOM 2185 N N . LEU A 1 272 ? -4.770 -10.194 27.931 1.00 81.62 272 LEU A N 1
ATOM 2186 C CA . LEU A 1 272 ? -5.882 -10.831 27.203 1.00 81.62 272 LEU A CA 1
ATOM 2187 C C . LEU A 1 272 ? -6.940 -9.830 26.716 1.00 81.62 272 LEU A C 1
ATOM 2189 O O . LEU A 1 272 ? -7.827 -10.194 25.944 1.00 81.62 272 LEU A O 1
ATOM 2193 N N . LEU A 1 273 ? -6.898 -8.575 27.176 1.00 78.44 273 LEU A N 1
ATOM 2194 C CA . LEU A 1 273 ? -7.848 -7.551 26.735 1.00 78.44 273 LEU A CA 1
ATOM 2195 C C . LEU A 1 273 ? -7.630 -7.128 25.277 1.00 78.44 273 LEU A C 1
ATOM 2197 O O . LEU A 1 273 ? -8.612 -6.763 24.629 1.00 78.44 273 LEU A O 1
ATOM 2201 N N . ASP A 1 274 ? -6.396 -7.228 24.781 1.00 78.12 274 ASP A N 1
ATOM 2202 C CA . ASP A 1 274 ? -5.988 -6.733 23.460 1.00 78.12 274 ASP A CA 1
ATOM 2203 C C . ASP A 1 274 ? -6.167 -7.777 22.340 1.00 78.12 274 ASP A C 1
ATOM 2205 O O . ASP A 1 274 ? -6.108 -7.446 21.157 1.00 78.12 274 ASP A O 1
ATOM 2209 N N . MET A 1 275 ? -6.449 -9.037 22.692 1.00 79.94 275 MET A N 1
ATOM 2210 C CA . MET A 1 275 ? -6.700 -10.119 21.732 1.00 79.94 275 MET A CA 1
ATOM 2211 C C . MET A 1 275 ? -8.193 -10.215 21.365 1.00 79.94 275 MET A C 1
ATOM 2213 O O . MET A 1 275 ? -9.021 -10.223 22.275 1.00 79.94 275 MET A O 1
ATOM 2217 N N . PRO A 1 276 ? -8.585 -10.329 20.083 1.00 78.94 276 PRO A N 1
ATOM 2218 C CA . PRO A 1 276 ? -9.979 -10.555 19.671 1.00 78.94 276 PRO A CA 1
ATOM 2219 C C . PRO A 1 276 ? -10.581 -11.856 20.233 1.00 78.94 276 PRO A C 1
ATOM 2221 O O . PRO A 1 276 ? -9.874 -12.849 20.386 1.00 78.94 276 PRO A O 1
ATOM 2224 N N . ASP A 1 277 ? -11.892 -11.865 20.514 1.00 75.75 277 ASP A N 1
ATOM 2225 C CA . ASP A 1 277 ? -12.597 -13.008 21.139 1.00 75.75 277 ASP A CA 1
ATOM 2226 C C . ASP A 1 277 ? -12.576 -14.290 20.282 1.00 75.75 277 ASP A C 1
ATOM 2228 O O . ASP A 1 277 ? -12.663 -15.389 20.831 1.00 75.75 277 ASP A O 1
ATOM 2232 N N . ASP A 1 278 ? -12.397 -14.160 18.965 1.00 79.31 278 ASP A N 1
ATOM 2233 C CA . ASP A 1 278 ? -12.360 -15.275 18.006 1.00 79.31 278 ASP A CA 1
ATOM 2234 C C . ASP A 1 278 ? -11.049 -16.077 18.056 1.00 79.31 278 ASP A C 1
ATOM 2236 O O . ASP A 1 278 ? -10.989 -17.208 17.580 1.00 79.31 278 ASP A O 1
ATOM 2240 N N . MET A 1 279 ? -10.004 -15.502 18.660 1.00 75.88 279 MET A N 1
ATOM 2241 C CA . MET A 1 279 ? -8.670 -16.104 18.789 1.00 75.88 279 MET A CA 1
ATOM 2242 C C . MET A 1 279 ? -8.449 -16.755 20.162 1.00 75.88 279 MET A C 1
ATOM 2244 O O . MET A 1 279 ? -7.336 -17.174 20.469 1.00 75.88 279 MET A O 1
ATOM 2248 N N . LEU A 1 280 ? -9.484 -16.794 21.005 1.00 73.88 280 LEU A N 1
ATOM 2249 C CA . LEU A 1 280 ? -9.405 -17.218 22.401 1.00 73.88 280 LEU A CA 1
ATOM 2250 C C . LEU A 1 280 ? -10.211 -18.502 22.612 1.00 73.88 280 LEU A C 1
ATOM 2252 O O . LEU A 1 280 ? -11.372 -18.614 22.210 1.00 73.88 280 LEU A O 1
ATOM 2256 N N . SER A 1 281 ? -9.612 -19.463 23.305 1.00 82.31 281 SER A N 1
ATOM 2257 C CA . SER A 1 281 ? -10.315 -20.641 23.809 1.00 82.31 281 SER A CA 1
ATOM 2258 C C . SER A 1 281 ? -11.390 -20.247 24.835 1.00 82.31 281 SER A C 1
ATOM 2260 O O . SER A 1 281 ? -11.349 -19.179 25.451 1.00 82.31 281 SER A O 1
ATOM 2262 N N . GLU A 1 282 ? -12.363 -21.127 25.081 1.00 78.19 282 GLU A N 1
ATOM 2263 C CA . GLU A 1 282 ? -13.425 -20.884 26.074 1.00 78.19 282 GLU A CA 1
ATOM 2264 C C . GLU A 1 282 ? -12.888 -20.621 27.496 1.00 78.19 282 GLU A C 1
ATOM 2266 O O . GLU A 1 282 ? -13.508 -19.892 28.276 1.00 78.19 282 GLU A O 1
ATOM 2271 N N . ALA A 1 283 ? -11.715 -21.163 27.840 1.00 80.81 283 ALA A N 1
ATOM 2272 C CA . ALA A 1 283 ? -11.033 -20.865 29.098 1.00 80.81 283 ALA A CA 1
ATOM 2273 C C . ALA A 1 283 ? -10.467 -19.432 29.113 1.00 80.81 283 ALA A C 1
ATOM 2275 O O . ALA A 1 283 ? -10.695 -18.680 30.064 1.00 80.81 283 ALA A O 1
ATOM 2276 N N . GLU A 1 284 ? -9.817 -19.008 28.031 1.00 81.75 284 GLU A N 1
ATOM 2277 C CA . GLU A 1 284 ? -9.211 -17.678 27.924 1.00 81.75 284 GLU A CA 1
ATOM 2278 C C . GLU A 1 284 ? -10.262 -16.563 27.816 1.00 81.75 284 GLU A C 1
ATOM 2280 O O . GLU A 1 284 ? -10.066 -15.476 28.359 1.00 81.75 284 GLU A O 1
ATOM 2285 N N . LYS A 1 285 ? -11.437 -16.834 27.230 1.00 78.81 285 LYS A N 1
ATOM 2286 C CA . LYS A 1 285 ? -12.586 -15.907 27.261 1.00 78.81 285 LYS A CA 1
ATOM 2287 C C . LYS A 1 285 ? -13.079 -15.638 28.689 1.00 78.81 285 LYS A C 1
ATOM 2289 O O . LYS A 1 285 ? -13.427 -14.501 29.029 1.00 78.81 285 LYS A O 1
ATOM 2294 N N . ARG A 1 286 ? -13.089 -16.657 29.561 1.00 83.06 286 ARG A N 1
ATOM 2295 C CA . ARG A 1 286 ? -13.451 -16.497 30.986 1.00 83.06 286 ARG A CA 1
ATOM 2296 C C . ARG A 1 286 ? -12.420 -15.651 31.725 1.00 83.06 286 ARG A C 1
ATOM 2298 O O . ARG A 1 286 ? -12.803 -14.779 32.508 1.00 83.06 286 ARG A O 1
ATOM 2305 N N . ASP A 1 287 ? -11.138 -15.850 31.446 1.00 84.06 287 ASP A N 1
ATOM 2306 C CA . ASP A 1 287 ? -10.067 -15.074 32.071 1.00 84.06 287 ASP A CA 1
ATOM 2307 C C . ASP A 1 287 ? -9.980 -13.644 31.528 1.00 84.06 287 ASP A C 1
ATOM 2309 O O . ASP A 1 287 ? -9.793 -12.710 32.308 1.00 84.06 287 ASP A O 1
ATOM 2313 N N . LYS A 1 288 ? -10.286 -13.417 30.249 1.00 86.62 288 LYS A N 1
ATOM 2314 C CA . LYS A 1 288 ? -10.490 -12.075 29.688 1.00 86.62 288 LYS A CA 1
ATOM 2315 C C . LYS A 1 288 ? -11.626 -11.327 30.389 1.00 86.62 288 LYS A C 1
ATOM 2317 O O . LYS A 1 288 ? -11.500 -10.136 30.681 1.00 86.62 288 LYS A O 1
ATOM 2322 N N . LYS A 1 289 ? -12.722 -12.013 30.736 1.00 82.94 289 LYS A N 1
ATOM 2323 C CA . LYS A 1 289 ? -13.821 -11.427 31.526 1.00 82.94 289 LYS A CA 1
ATOM 2324 C C . LYS A 1 289 ? -13.372 -11.050 32.944 1.00 82.94 289 LYS A C 1
ATOM 2326 O O . LYS A 1 289 ? -13.757 -9.987 33.432 1.00 82.94 289 LYS A O 1
ATOM 2331 N N . LYS A 1 290 ? -12.524 -11.864 33.585 1.00 86.38 290 LYS A N 1
ATOM 2332 C CA . LYS A 1 290 ? -11.905 -11.523 34.881 1.00 86.38 290 LYS A CA 1
ATOM 2333 C C . LYS A 1 290 ? -10.963 -10.325 34.753 1.00 86.38 290 LYS A C 1
ATOM 2335 O O . LYS A 1 290 ? -11.088 -9.385 35.531 1.00 86.38 290 LYS A O 1
ATOM 2340 N N . GLN A 1 291 ? -10.081 -10.303 33.752 1.00 87.44 291 GLN A N 1
ATOM 2341 C CA . GLN A 1 291 ? -9.168 -9.179 33.515 1.00 87.44 291 GLN A CA 1
ATOM 2342 C C . GLN A 1 291 ? -9.926 -7.876 33.222 1.00 87.44 291 GLN A C 1
ATOM 2344 O O . GLN A 1 291 ? -9.551 -6.829 33.741 1.00 87.44 291 GLN A O 1
ATOM 2349 N N . ARG A 1 292 ? -11.053 -7.933 32.495 1.00 84.50 292 ARG A N 1
ATOM 2350 C CA . ARG A 1 292 ? -11.970 -6.791 32.312 1.00 84.50 292 ARG A CA 1
ATOM 2351 C C . ARG A 1 292 ? -12.501 -6.247 33.639 1.00 84.50 292 ARG A C 1
ATOM 2353 O O . ARG A 1 292 ? -12.506 -5.034 33.834 1.00 84.50 292 ARG A O 1
ATOM 2360 N N . LEU A 1 293 ? -12.920 -7.126 34.551 1.00 83.69 293 LEU A N 1
ATOM 2361 C CA . LEU A 1 293 ? -13.408 -6.727 35.873 1.00 83.69 293 LEU A CA 1
ATOM 2362 C C . LEU A 1 293 ? -12.288 -6.112 36.731 1.00 83.69 293 LEU A C 1
ATOM 2364 O O . LEU A 1 293 ? -12.494 -5.067 37.348 1.00 83.69 293 LEU A O 1
ATOM 2368 N N . LEU A 1 294 ? -11.096 -6.720 36.736 1.00 83.00 294 LEU A N 1
ATOM 2369 C CA . LEU A 1 294 ? -9.941 -6.192 37.468 1.00 83.00 294 LEU A CA 1
ATOM 2370 C C . LEU A 1 294 ? -9.486 -4.830 36.925 1.00 83.00 294 LEU A C 1
ATOM 2372 O O . LEU A 1 294 ? -9.234 -3.922 37.719 1.00 83.00 294 LEU A O 1
ATOM 2376 N N . LYS A 1 295 ? -9.430 -4.664 35.598 1.00 89.06 295 LYS A N 1
ATOM 2377 C CA . LYS A 1 295 ? -9.086 -3.394 34.947 1.00 89.06 295 LYS A CA 1
ATOM 2378 C C . LYS A 1 295 ? -10.104 -2.306 35.278 1.00 89.06 295 LYS A C 1
ATOM 2380 O O . LYS A 1 295 ? -9.715 -1.229 35.712 1.00 89.06 295 LYS A O 1
ATOM 2385 N N . ALA A 1 296 ? -11.402 -2.611 35.209 1.00 82.88 296 ALA A N 1
ATOM 2386 C CA . ALA A 1 296 ? -12.451 -1.666 35.594 1.00 82.88 296 ALA A CA 1
ATOM 2387 C C . ALA A 1 296 ? -12.314 -1.195 37.057 1.00 82.88 296 ALA A C 1
ATOM 2389 O O . ALA A 1 296 ? -12.462 -0.004 37.339 1.00 82.88 296 ALA A O 1
ATOM 2390 N N . GLY A 1 297 ? -11.979 -2.103 37.983 1.00 86.00 297 GLY A N 1
ATOM 2391 C CA . GLY A 1 297 ? -11.720 -1.761 39.385 1.00 86.00 297 GLY A CA 1
ATOM 2392 C C . GLY A 1 297 ? -10.429 -0.958 39.598 1.00 86.00 297 GLY A C 1
ATOM 2393 O O . GLY A 1 297 ? -10.381 -0.063 40.443 1.00 86.00 297 GLY A O 1
ATOM 2394 N N . TYR A 1 298 ? -9.372 -1.243 38.836 1.00 85.38 298 TYR A N 1
ATOM 2395 C CA . TYR A 1 298 ? -8.129 -0.469 38.852 1.00 85.38 298 TYR A CA 1
ATOM 2396 C C . TYR A 1 298 ? -8.337 0.959 38.318 1.00 85.38 298 TYR A C 1
ATOM 2398 O O . TYR A 1 298 ? -8.024 1.924 39.017 1.00 85.38 298 TYR A O 1
ATOM 2406 N N . ASP A 1 299 ? -8.987 1.101 37.163 1.00 83.44 299 ASP A N 1
ATOM 2407 C CA . ASP A 1 299 ? -9.268 2.391 36.526 1.00 83.44 299 ASP A CA 1
ATOM 2408 C C . ASP A 1 299 ? -10.215 3.264 37.364 1.00 83.44 299 ASP A C 1
ATOM 2410 O O . ASP A 1 299 ? -10.105 4.492 37.362 1.00 83.44 299 ASP A O 1
ATOM 2414 N N . ALA A 1 300 ? -11.153 2.655 38.099 1.00 81.69 300 ALA A N 1
ATOM 2415 C CA . ALA A 1 300 ? -12.018 3.366 39.041 1.00 81.69 300 ALA A CA 1
ATOM 2416 C C . ALA A 1 300 ? -11.226 3.942 40.228 1.00 81.69 300 ALA A C 1
ATOM 2418 O O . ALA A 1 300 ? -11.441 5.092 40.611 1.00 81.69 300 ALA A O 1
ATOM 2419 N N . ARG A 1 301 ? -10.270 3.178 40.777 1.00 81.31 301 ARG A N 1
ATOM 2420 C CA . ARG A 1 301 ? -9.397 3.639 41.872 1.00 81.31 301 ARG A CA 1
ATOM 2421 C C . ARG A 1 301 ? -8.479 4.775 41.433 1.00 81.31 301 ARG A C 1
ATOM 2423 O O . ARG A 1 301 ? -8.339 5.746 42.172 1.00 81.31 301 ARG A O 1
ATOM 2430 N N . ILE A 1 302 ? -7.908 4.693 40.229 1.00 83.50 302 ILE A N 1
ATOM 2431 C CA . ILE A 1 302 ? -7.090 5.781 39.675 1.00 83.50 302 ILE A CA 1
ATOM 2432 C C . ILE A 1 302 ? -7.925 7.045 39.467 1.00 83.50 302 ILE A C 1
ATOM 2434 O O . ILE A 1 302 ? -7.492 8.124 39.867 1.00 83.50 302 ILE A O 1
ATOM 2438 N N . ARG A 1 303 ? -9.132 6.929 38.899 1.00 77.25 303 ARG A N 1
ATOM 2439 C CA . ARG A 1 303 ? -10.029 8.081 38.712 1.00 77.25 303 ARG A CA 1
ATOM 2440 C C . ARG A 1 303 ? -10.428 8.729 40.036 1.00 77.25 303 ARG A C 1
ATOM 2442 O O . ARG A 1 303 ? -10.364 9.947 40.146 1.00 77.25 303 ARG A O 1
ATOM 2449 N N . ALA A 1 304 ? -10.766 7.932 41.049 1.00 80.38 304 ALA A N 1
ATOM 2450 C CA . ALA A 1 304 ? -11.084 8.443 42.381 1.00 80.38 304 ALA A CA 1
ATOM 2451 C C . ALA A 1 304 ? -9.881 9.132 43.048 1.00 80.38 304 ALA A C 1
ATOM 2453 O O . ALA A 1 304 ? -10.045 10.155 43.711 1.00 80.38 304 ALA A O 1
ATOM 2454 N N . LYS A 1 305 ? -8.666 8.598 42.859 1.00 78.81 305 LYS A N 1
ATOM 2455 C CA . LYS A 1 305 ? -7.437 9.210 43.378 1.00 78.81 305 LYS A CA 1
ATOM 2456 C C . LYS A 1 305 ? -7.142 10.548 42.692 1.00 78.81 305 LYS A C 1
ATOM 2458 O O . LYS A 1 305 ? -6.907 11.526 43.389 1.00 78.81 305 LYS A O 1
ATOM 2463 N N . ARG A 1 306 ? -7.248 10.605 41.360 1.00 79.62 306 ARG A N 1
ATOM 2464 C CA . ARG A 1 306 ? -7.054 11.837 40.579 1.00 79.62 306 ARG A CA 1
ATOM 2465 C C . ARG A 1 306 ? -8.074 12.918 40.950 1.00 79.62 306 ARG A C 1
ATOM 2467 O O . ARG A 1 306 ? -7.684 14.053 41.172 1.00 79.62 306 ARG A O 1
ATOM 2474 N N . ALA A 1 307 ? -9.348 12.555 41.105 1.00 80.06 307 ALA A N 1
ATOM 2475 C CA . ALA A 1 307 ? -10.392 13.491 41.527 1.00 80.06 307 ALA A CA 1
ATOM 2476 C C . ALA A 1 307 ? -10.118 14.080 42.924 1.00 80.06 307 ALA A C 1
ATOM 2478 O O . ALA A 1 307 ? -10.232 15.285 43.112 1.00 80.06 307 ALA A O 1
ATOM 2479 N N . LYS A 1 308 ? -9.679 13.251 43.884 1.00 78.69 308 LYS A N 1
ATOM 2480 C CA . LYS A 1 308 ? -9.272 13.724 45.220 1.00 78.69 308 LYS A CA 1
ATOM 2481 C C . LYS A 1 308 ? -8.034 14.622 45.187 1.00 78.69 308 LYS A C 1
ATOM 2483 O O . LYS A 1 308 ? -7.919 15.522 46.009 1.00 78.69 308 LYS A O 1
ATOM 2488 N N . GLU A 1 309 ? -7.080 14.358 44.298 1.00 77.44 309 GLU A N 1
ATOM 2489 C CA . GLU A 1 309 ? -5.893 15.207 44.126 1.00 77.44 309 GLU A CA 1
ATOM 2490 C C . GLU A 1 309 ? -6.255 16.561 43.496 1.00 77.44 309 GLU A C 1
ATOM 2492 O O . GLU A 1 309 ? -5.759 17.587 43.951 1.00 77.44 309 GLU A O 1
ATOM 2497 N N . GLU A 1 310 ? -7.167 16.585 42.520 1.00 79.31 310 GLU A N 1
ATOM 2498 C CA . GLU A 1 310 ? -7.698 17.818 41.921 1.00 79.31 310 GLU A CA 1
ATOM 2499 C C . GLU A 1 310 ? -8.523 18.647 42.914 1.00 79.31 310 GLU A C 1
ATOM 2501 O O . GLU A 1 310 ? -8.408 19.871 42.931 1.00 79.31 310 GLU A O 1
ATOM 2506 N N . GLU A 1 311 ? -9.323 18.000 43.762 1.00 77.06 311 GLU A N 1
ATOM 2507 C CA . GLU A 1 311 ? -10.083 18.653 44.834 1.00 77.06 311 GLU A CA 1
ATOM 2508 C C . GLU A 1 311 ? -9.143 19.303 45.859 1.00 77.06 311 GLU A C 1
ATOM 2510 O O . GLU A 1 311 ? -9.243 20.501 46.114 1.00 77.06 311 GLU A O 1
ATOM 2515 N N . LYS A 1 312 ? -8.128 18.567 46.332 1.00 75.56 312 LYS A N 1
ATOM 2516 C CA . LYS A 1 312 ? -7.085 19.115 47.215 1.00 75.56 312 LYS A CA 1
ATOM 2517 C C . LYS A 1 312 ? -6.291 20.250 46.568 1.00 75.56 312 LYS A C 1
ATOM 2519 O O . LYS A 1 312 ? -5.941 21.212 47.239 1.00 75.56 312 LYS A O 1
ATOM 2524 N N . ALA A 1 313 ? -5.997 20.162 45.270 1.00 75.25 313 ALA A N 1
ATOM 2525 C CA . ALA A 1 313 ? -5.303 21.227 44.547 1.00 75.25 313 ALA A CA 1
ATOM 2526 C C . ALA A 1 313 ? -6.155 22.501 44.406 1.00 75.25 313 ALA A C 1
ATOM 2528 O O . ALA A 1 313 ? -5.597 23.593 44.311 1.00 75.25 313 ALA A O 1
ATOM 2529 N N . ARG A 1 314 ? -7.490 22.375 44.401 1.00 74.19 314 ARG A N 1
ATOM 2530 C CA . ARG A 1 314 ? -8.416 23.517 44.436 1.00 74.19 314 ARG A CA 1
ATOM 2531 C C . ARG A 1 314 ? -8.534 24.132 45.827 1.00 74.19 314 ARG A C 1
ATOM 2533 O O . ARG A 1 314 ? -8.655 25.341 45.905 1.00 74.19 314 ARG A O 1
ATOM 2540 N N . GLU A 1 315 ? -8.470 23.338 46.895 1.00 70.56 315 GLU A N 1
ATOM 2541 C CA . GLU A 1 315 ? -8.509 23.845 48.280 1.00 70.56 315 GLU A CA 1
ATOM 2542 C C . GLU A 1 315 ? -7.234 24.597 48.698 1.00 70.56 315 GLU A C 1
ATOM 2544 O O . GLU A 1 315 ? -7.267 25.416 49.611 1.00 70.56 315 GLU A O 1
ATOM 2549 N N . VAL A 1 316 ? -6.102 24.320 48.044 1.00 70.81 316 VAL A N 1
ATOM 2550 C CA . VAL A 1 316 ? -4.800 24.953 48.334 1.00 70.81 316 VAL A CA 1
ATOM 2551 C C . VAL A 1 316 ? -4.592 26.269 47.557 1.00 70.81 316 VAL A C 1
ATOM 2553 O O . VAL A 1 316 ? -3.619 26.978 47.817 1.00 70.81 316 VAL A O 1
ATOM 2556 N N . ARG A 1 317 ? -5.480 26.617 46.616 1.00 46.03 317 ARG A N 1
ATOM 2557 C CA . ARG A 1 317 ? -5.383 27.816 45.767 1.00 46.03 317 ARG A CA 1
ATOM 2558 C C . ARG A 1 317 ? -6.381 28.891 46.182 1.00 46.03 317 ARG A C 1
ATOM 2560 O O . ARG A 1 317 ? -5.980 30.073 46.121 1.00 46.03 317 ARG A O 1
#

Organism: NCBI:txid994334

pLDDT: mean 80.63, std 18.59, range [25.3, 97.69]

InterPro domains:
  IPR004000 Actin family [PF00022] (1-120)
  IPR004000 Actin family [PTHR11937] (1-133)
  IPR043129 ATPase, 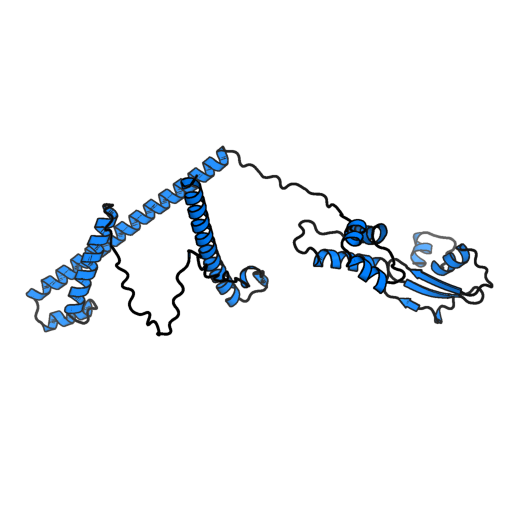nucleotide binding domain [SSF53067] (34-119)

Sequence (317 aa):
MSELLFEGYSVPSIAYGIDALFSFYGNGHSLDDGGIVISAGHTATHVLPIFGGRGVLEQAKRISYGGTQATDYMLKLMQLKYPTFPTKMTTNQAQQLVHDHCHFAEDYMKHLKEFENRETFVERDRIIQFPFVAPVIEEKTEEDLARQAARKEEATRRLREAAAKTRLDKLIIQEQEFEAFTQLKGAKQTEKKSEWVARLKSHGFKDEADLDDVLKKLETSIKRARNKELGIEETEEKVFRSENATICDGGFKIDISFRFLCVYQEPPSFPLLDMPDDMLSEAEKRDKKKQRLLKAGYDARIRAKRAKEEEKAREVR